Protein 2C2I (pdb70)

Sequence (294 aa):
RTFESVADLAAAAGEKVGQSDWVTITQEEVNLFADATGDHQWIHVDPERAAAGPFGTTIAHGFTLALLPRLQHQYTVKGVKLAINYGLNKVRFPAPVPVGSRVRATSSLVGVEDLGNGTVQATVSTTVEVEGSAKPACVAESIVRYVRTFESVADLAAAAGEKVGQSDWVTITQEEVNLFADATGDHQWIHVDPERAAAGPFGTTIAHGFTLALLPRLQHQYTVKGVKLAINYGLNKVRFPAPVPVGSRVRATSSLVGVEDLGNGTVQATVSTTVEVEGSAKPACVAESIVRYV

Foldseek 3Di:
DEQAAVVSVQVQAPFWPFKFDKDAAALVNQVVVCVVPVPPDCLAHPQVVVCVDPNNGRFHDLVCVVCVVVQSVSYDYPPFDDKDWPWWDDKDAFDTAGHRWIKMKIKHWNHKADPDDSKIKTWMWMFIDIPPDPHTRMTTTTIMIGD/DEAAAVVSVQVQAFFWLDKFDKDAAALVVQVVVCVVPVPPPCLAHPQVVVCVDPNNGRWHDLVCVVCVVVQSVSYDYPPFPDKDWPWWDDKDAFDTHHHGWIKMKIKHWNHWADPDPRKIKTWMWMWIDIPPDDTTRMTTITIMIGD

Solvent-accessible surface area: 12539 Å² total

Nearest PDB structures (foldseek):
  2c2i-assembly1_B  TM=9.999E-01  e=8.638E-29  Mycobacterium tuberculosis H37Rv
  1q6w-assembly2_C  TM=7.803E-01  e=1.945E-10  Archaeoglobus fulgidus DSM 4304
  4ffu-assembly1_D  TM=7.779E-01  e=6.221E-10  Sinorhizobium meliloti 1021
  1iq6-assembly1_A  TM=7.637E-01  e=1.771E-09  Aeromonas caviae
  3exz-assembly1_A  TM=7.600E-01  e=1.233E-07  Rhodospirillum rubrum ATCC 11170

B-factor: mean 17.32, std 8.34, range [1.93, 78.78]

GO terms:
  GO:0004300 enoyl-CoA hydratase activity (F, IDA)
  GO:0018812 3-hydroxyacyl-CoA dehydratase activity (F, IDA)
  GO:0006633 fatty acid biosynthetic process (P, IMP)
  GO:0005515 protein binding (F, IPI)
  GO:0080023 (2E)-enoyl-CoA hydratase activity (F, EXP)

CATH classification: 3.10.129.10

InterPro domains:
  IPR002539 MaoC-like dehydratase domain [PF01575] (11-131)
  IPR029069 HotDog domain superfamily [SSF54637] (3-148)
  IPR039375 Nodulation protein N-like [cd03450] (3-151)

Structure (mmCIF, N/CA/C/O backbone):
data_2C2I
#
_entry.id   2C2I
#
_cell.length_a   58.697
_cell.length_b   108.708
_cell.length_c   50.376
_cell.angle_alpha   90.00
_cell.angle_beta   90.00
_cell.angle_gamma   90.00
#
_symmetry.space_group_name_H-M   'P 21 21 2'
#
loop_
_entity.id
_entity.type
_entity.pdbx_description
1 polymer RV0130
2 water water
#
loop_
_atom_site.group_PDB
_atom_site.id
_atom_site.type_symbol
_atom_site.label_atom_id
_atom_site.label_alt_id
_atom_site.label_comp_id
_atom_site.label_asym_id
_atom_site.label_entity_id
_atom_site.label_seq_id
_atom_site.pdbx_PDB_ins_code
_atom_site.Cartn_x
_atom_site.Cartn_y
_atom_site.Cartn_z
_atom_site.occupancy
_atom_site.B_iso_or_equiv
_atom_site.auth_seq_id
_atom_site.auth_comp_id
_atom_site.auth_asym_id
_atom_site.auth_atom_id
_atom_site.pdbx_PDB_model_num
ATOM 1 N N . ARG A 1 2 ? 24.240 15.804 32.255 1.00 32.49 2 ARG A N 1
ATOM 2 C CA . ARG A 1 2 ? 23.937 16.842 31.221 1.00 31.89 2 ARG A CA 1
ATOM 3 C C . ARG A 1 2 ? 24.606 16.486 29.890 1.00 31.10 2 ARG A C 1
ATOM 4 O O . ARG A 1 2 ? 25.790 16.157 29.859 1.00 31.28 2 ARG A O 1
ATOM 12 N N . THR A 1 3 ? 23.845 16.526 28.796 1.00 29.73 3 THR A N 1
ATOM 13 C CA . THR A 1 3 ? 24.388 16.247 27.466 1.00 28.52 3 THR A CA 1
ATOM 14 C C . THR A 1 3 ? 24.421 17.550 26.684 1.00 26.58 3 THR A C 1
ATOM 15 O O . THR A 1 3 ? 23.397 18.222 26.550 1.00 26.75 3 THR A O 1
ATOM 19 N N . PHE A 1 4 ? 25.600 17.913 26.197 1.00 23.87 4 PHE A N 1
ATOM 20 C CA . PHE A 1 4 ? 25.722 19.031 25.279 1.00 21.76 4 PHE A CA 1
ATOM 21 C C . PHE A 1 4 ? 25.636 18.424 23.885 1.00 21.36 4 PHE A C 1
ATOM 22 O O . PHE A 1 4 ? 26.482 17.622 23.506 1.00 21.99 4 PHE A O 1
ATOM 30 N N . GLU A 1 5 ? 24.632 18.821 23.114 1.00 21.35 5 GLU A N 1
ATOM 31 C CA . GLU A 1 5 ? 24.435 18.258 21.770 1.00 21.33 5 GLU A CA 1
ATOM 32 C C . GLU A 1 5 ? 25.582 18.549 20.795 1.00 20.32 5 GLU A C 1
ATOM 33 O O . GLU A 1 5 ? 25.717 17.870 19.769 1.00 19.93 5 GLU A O 1
ATOM 39 N N . SER A 1 6 ? 26.399 19.560 21.110 1.00 18.17 6 SER A N 1
ATOM 40 C CA . SER A 1 6 ? 27.503 19.994 20.243 1.00 16.91 6 SER A CA 1
ATOM 41 C C . SER A 1 6 ? 28.415 20.935 20.999 1.00 15.98 6 SER A C 1
ATOM 42 O O . SER A 1 6 ? 28.054 21.416 22.051 1.00 14.35 6 SER A O 1
ATOM 45 N N . VAL A 1 7 ? 29.574 21.240 20.410 1.00 16.31 7 VAL A N 1
ATOM 46 C CA . VAL A 1 7 ? 30.542 22.156 21.023 1.00 15.46 7 VAL A CA 1
ATOM 47 C C . VAL A 1 7 ? 30.056 23.598 20.988 1.00 15.15 7 VAL A C 1
ATOM 48 O O . VAL A 1 7 ? 30.429 24.410 21.835 1.00 13.37 7 VAL A O 1
ATOM 52 N N . ALA A 1 8 ? 29.191 23.911 20.026 1.00 14.94 8 ALA A N 1
ATOM 53 C CA . ALA A 1 8 ? 28.490 25.221 20.037 1.00 15.02 8 ALA A CA 1
ATOM 54 C C . ALA A 1 8 ? 27.613 25.354 21.283 1.00 14.71 8 ALA A C 1
ATOM 55 O O . ALA A 1 8 ? 27.474 26.439 21.879 1.00 14.48 8 ALA A O 1
ATOM 57 N N . ASP A 1 9 ? 27.032 24.239 21.710 1.00 14.03 9 ASP A N 1
ATOM 58 C CA . ASP A 1 9 ? 26.119 24.288 22.852 1.00 13.79 9 ASP A CA 1
ATOM 59 C C . ASP A 1 9 ? 26.936 24.420 24.115 1.00 12.94 9 ASP A C 1
ATOM 60 O O . ASP A 1 9 ? 26.513 25.065 25.068 1.00 11.76 9 ASP A O 1
ATOM 65 N N . LEU A 1 10 ? 28.112 23.805 24.104 1.00 12.98 10 LEU A N 1
ATOM 66 C CA . LEU A 1 10 ? 29.070 23.954 25.192 1.00 13.42 10 LEU A CA 1
ATOM 67 C C . LEU A 1 10 ? 29.496 25.439 25.342 1.00 12.90 10 LEU A C 1
ATOM 68 O O . LEU A 1 10 ? 29.444 26.017 26.442 1.00 12.60 10 LEU A O 1
ATOM 73 N N . ALA A 1 11 ? 29.894 26.050 24.231 1.00 13.46 11 ALA A N 1
ATOM 74 C CA . ALA A 1 11 ? 30.270 27.469 24.200 1.00 13.22 11 ALA A CA 1
ATOM 75 C C . ALA A 1 11 ? 29.175 28.373 24.781 1.00 12.88 11 ALA A C 1
ATOM 76 O O . ALA A 1 11 ? 29.469 29.307 25.530 1.00 12.48 11 ALA A O 1
ATOM 78 N N . ALA A 1 12 ? 27.917 28.077 24.467 1.00 13.19 12 ALA A N 1
ATOM 79 C CA . ALA A 1 12 ? 26.793 28.885 24.965 1.00 13.82 12 ALA A CA 1
ATOM 80 C C . ALA A 1 12 ? 26.588 28.783 26.481 1.00 14.48 12 ALA A C 1
ATOM 81 O O . ALA A 1 12 ? 25.904 29.627 27.080 1.00 14.67 12 ALA A O 1
ATOM 83 N N . ALA A 1 13 ? 27.172 27.743 27.080 1.00 14.03 13 ALA A N 1
ATOM 84 C CA . ALA A 1 13 ? 27.039 27.478 28.518 1.00 14.14 13 ALA A CA 1
ATOM 85 C C . ALA A 1 13 ? 28.218 27.997 29.337 1.00 14.13 13 ALA A C 1
ATOM 86 O O . ALA A 1 13 ? 28.290 27.752 30.561 1.00 14.02 13 ALA A O 1
ATOM 88 N N . ALA A 1 14 ? 29.134 28.721 28.687 1.00 14.23 14 ALA A N 1
ATOM 89 C CA . ALA A 1 14 ? 30.239 29.344 29.410 1.00 14.88 14 ALA A CA 1
ATOM 90 C C . ALA A 1 14 ? 29.680 30.169 30.556 1.00 15.64 14 ALA A C 1
ATOM 91 O O . ALA A 1 14 ? 28.656 30.856 30.412 1.00 15.83 14 ALA A O 1
ATOM 93 N N . GLY A 1 15 ? 30.325 30.090 31.713 1.00 15.86 15 GLY A N 1
ATOM 94 C CA . GLY A 1 15 ? 29.840 30.828 32.856 1.00 17.23 15 GLY A CA 1
ATOM 95 C C . GLY A 1 15 ? 28.701 30.136 33.595 1.00 18.65 15 GLY A C 1
ATOM 96 O O . GLY A 1 15 ? 28.036 30.773 34.428 1.00 19.91 15 GLY A O 1
ATOM 97 N N . GLU A 1 16 ? 28.462 28.853 33.297 1.00 18.40 16 GLU A N 1
ATOM 98 C CA . GLU A 1 16 ? 27.487 28.033 34.053 1.00 19.66 16 GLU A CA 1
ATOM 99 C C . GLU A 1 16 ? 28.153 26.913 34.847 1.00 19.39 16 GLU A C 1
ATOM 100 O O . GLU A 1 16 ? 29.235 26.444 34.490 1.00 17.62 16 GLU A O 1
ATOM 106 N N . LYS A 1 17 ? 27.484 26.478 35.921 1.00 20.03 17 LYS A N 1
ATOM 107 C CA . LYS A 1 17 ? 27.819 25.225 36.602 1.00 20.46 17 LYS A CA 1
ATOM 108 C C . LYS A 1 17 ? 27.513 24.066 35.651 1.00 19.79 17 LYS A C 1
ATOM 109 O O . LYS A 1 17 ? 26.513 24.089 34.928 1.00 19.88 17 LYS A O 1
ATOM 115 N N . VAL A 1 18 ? 28.384 23.059 35.617 1.00 18.49 18 VAL A N 1
ATOM 116 C CA . VAL A 1 18 ? 28.135 21.887 34.769 1.00 18.75 18 VAL A CA 1
ATOM 117 C C . VAL A 1 18 ? 27.856 20.598 35.556 1.00 19.05 18 VAL A C 1
ATOM 118 O O . VAL A 1 18 ? 27.570 19.562 34.961 1.00 20.13 18 VAL A O 1
ATOM 122 N N . GLY A 1 19 ? 27.942 20.667 36.882 1.00 18.22 19 GLY A N 1
ATOM 123 C CA . GLY A 1 19 ? 27.379 19.612 37.706 1.00 17.17 19 GLY A CA 1
ATOM 124 C C . GLY A 1 19 ? 28.162 19.219 38.940 1.00 16.76 19 GLY A C 1
ATOM 125 O O . GLY A 1 19 ? 29.004 19.984 39.462 1.00 16.37 19 GLY A O 1
ATOM 126 N N . GLN A 1 20 ? 27.792 18.051 39.448 1.00 16.87 20 GLN A N 1
ATOM 127 C CA . GLN A 1 20 ? 28.390 17.472 40.634 1.00 17.52 20 GLN A CA 1
ATOM 128 C C . GLN A 1 20 ? 28.429 15.961 40.447 1.00 17.50 20 GLN A C 1
ATOM 129 O O . GLN A 1 20 ? 27.456 15.343 40.003 1.00 17.76 20 GLN A O 1
ATOM 135 N N . SER A 1 21 ? 29.562 15.357 40.773 1.00 16.92 21 SER A N 1
ATOM 136 C CA . SER A 1 21 ? 29.712 13.922 40.606 1.00 17.71 21 SER A CA 1
ATOM 137 C C . SER A 1 21 ? 29.027 13.174 41.744 1.00 19.13 21 SER A C 1
ATOM 138 O O . SER A 1 21 ? 28.552 13.777 42.719 1.00 18.35 21 SER A O 1
ATOM 141 N N . ASP A 1 22 ? 29.021 11.856 41.631 1.00 20.64 22 ASP A N 1
ATOM 142 C CA . ASP A 1 22 ? 28.694 10.986 42.752 1.00 22.81 22 ASP A CA 1
ATOM 143 C C . ASP A 1 22 ? 29.895 10.946 43.712 1.00 22.23 22 ASP A C 1
ATOM 144 O O . ASP A 1 22 ? 30.990 11.422 43.384 1.00 21.43 22 ASP A O 1
ATOM 149 N N . TRP A 1 23 ? 29.679 10.407 44.905 1.00 22.94 23 TRP A N 1
ATOM 150 C CA . TRP A 1 23 ? 30.785 10.063 45.790 1.00 22.94 23 TRP A CA 1
ATOM 151 C C . TRP A 1 23 ? 31.509 8.845 45.197 1.00 22.71 23 TRP A C 1
ATOM 152 O O . TRP A 1 23 ? 30.869 7.901 44.702 1.00 23.67 23 TRP A O 1
ATOM 163 N N . VAL A 1 24 ? 32.837 8.876 45.228 1.00 22.13 24 VAL A N 1
ATOM 164 C CA . VAL A 1 24 ? 33.647 7.724 44.845 1.00 22.40 24 VAL A CA 1
ATOM 165 C C . VAL A 1 24 ? 34.606 7.424 45.984 1.00 22.29 24 VAL A C 1
ATOM 166 O O . VAL A 1 24 ? 35.140 8.343 46.613 1.00 22.33 24 VAL A O 1
ATOM 170 N N . THR A 1 25 ? 34.798 6.140 46.266 1.00 23.27 25 THR A N 1
ATOM 171 C CA . THR A 1 25 ? 35.682 5.722 47.354 1.00 23.39 25 THR A CA 1
ATOM 172 C C . THR A 1 25 ? 37.081 5.471 46.797 1.00 22.93 25 THR A C 1
ATOM 173 O O . THR A 1 25 ? 37.240 4.732 45.823 1.00 23.60 25 THR A O 1
ATOM 177 N N . ILE A 1 26 ? 38.078 6.109 47.406 1.00 22.11 26 ILE A N 1
ATOM 178 C CA . ILE A 1 26 ? 39.483 5.929 46.994 1.00 22.01 26 ILE A CA 1
ATOM 179 C C . ILE A 1 26 ? 40.101 4.803 47.822 1.00 21.85 26 ILE A C 1
ATOM 180 O O . ILE A 1 26 ? 40.246 4.932 49.038 1.00 21.94 26 ILE A O 1
ATOM 185 N N . THR A 1 27 ? 40.440 3.703 47.157 1.00 21.68 27 THR A N 1
ATOM 186 C CA . THR A 1 27 ? 40.924 2.494 47.853 1.00 22.29 27 THR A CA 1
ATOM 187 C C . THR A 1 27 ? 42.441 2.366 47.873 1.00 21.89 27 THR A C 1
ATOM 188 O O . THR A 1 27 ? 43.133 2.994 47.074 1.00 21.03 27 THR A O 1
ATOM 192 N N . GLN A 1 28 ? 42.952 1.529 48.774 1.00 22.18 28 GLN A N 1
ATOM 193 C CA . GLN A 1 28 ? 44.387 1.252 48.817 1.00 21.89 28 GLN A CA 1
ATOM 194 C C . GLN A 1 28 ? 44.845 0.574 47.518 1.00 22.05 28 GLN A C 1
ATOM 195 O O . GLN A 1 28 ? 45.931 0.866 47.011 1.00 22.11 28 GLN A O 1
ATOM 201 N N . GLU A 1 29 ? 44.004 -0.303 46.969 1.00 22.02 29 GLU A N 1
ATOM 202 C CA . GLU A 1 29 ? 44.298 -0.971 45.696 1.00 22.69 29 GLU A CA 1
ATOM 203 C C . GLU A 1 29 ? 44.542 0.053 44.587 1.00 21.46 29 GLU A C 1
ATOM 204 O O . GLU A 1 29 ? 45.449 -0.109 43.786 1.00 20.92 29 GLU A O 1
ATOM 210 N N . GLU A 1 30 ? 43.718 1.102 44.548 1.00 20.30 30 GLU A N 1
ATOM 211 C CA . GLU A 1 30 ? 43.873 2.143 43.527 1.00 19.45 30 GLU A CA 1
ATOM 212 C C . GLU A 1 30 ? 45.138 2.939 43.756 1.00 17.56 30 GLU A C 1
ATOM 213 O O . GLU A 1 30 ? 45.817 3.318 42.788 1.00 17.60 30 GLU A O 1
ATOM 219 N N . VAL A 1 31 ? 45.442 3.203 45.022 1.00 16.59 31 VAL A N 1
ATOM 220 C CA . VAL A 1 31 ? 46.611 4.013 45.386 1.00 15.90 31 VAL A CA 1
ATOM 221 C C . VAL A 1 31 ? 47.893 3.259 45.009 1.00 16.03 31 VAL A C 1
ATOM 222 O O . VAL A 1 31 ? 48.832 3.849 44.463 1.00 14.49 31 VAL A O 1
ATOM 226 N N . ASN A 1 32 ? 47.896 1.949 45.282 1.00 16.62 32 ASN A N 1
ATOM 227 C CA . ASN A 1 32 ? 48.981 1.037 44.852 1.00 16.81 32 ASN A CA 1
ATOM 228 C C . ASN A 1 32 ? 49.164 0.943 43.343 1.00 15.50 32 ASN A C 1
ATOM 229 O O . ASN A 1 32 ? 50.297 0.955 42.857 1.00 15.36 32 ASN A O 1
ATOM 234 N N . LEU A 1 33 ? 48.066 0.858 42.588 1.00 15.18 33 LEU A N 1
ATOM 235 C CA . LEU A 1 33 ? 48.149 0.796 41.133 1.00 14.61 33 LEU A CA 1
ATOM 236 C C . LEU A 1 33 ? 48.735 2.112 40.618 1.00 13.59 33 LEU A C 1
ATOM 237 O O . LEU A 1 33 ? 49.518 2.095 39.688 1.00 13.88 33 LEU A O 1
ATOM 242 N N . PHE A 1 34 ? 48.332 3.227 41.238 1.00 13.28 34 PHE A N 1
ATOM 243 C CA . PHE A 1 34 ? 48.836 4.555 40.863 1.00 12.44 34 PHE A CA 1
ATOM 244 C C . PHE A 1 34 ? 50.348 4.662 41.057 1.00 12.43 34 PHE A C 1
ATOM 245 O O . PHE A 1 34 ? 51.075 5.204 40.197 1.00 11.60 34 PHE A O 1
ATOM 253 N N . ALA A 1 35 ? 50.794 4.183 42.217 1.00 12.03 35 ALA A N 1
ATOM 254 C CA . ALA A 1 35 ? 52.197 4.091 42.554 1.00 11.75 35 ALA A CA 1
ATOM 255 C C . ALA A 1 35 ? 52.932 3.254 41.518 1.00 12.30 35 ALA A C 1
ATOM 256 O O . ALA A 1 35 ? 53.980 3.652 41.055 1.00 12.09 35 ALA A O 1
ATOM 258 N N . ASP A 1 36 ? 52.376 2.097 41.139 1.00 13.24 36 ASP A N 1
ATOM 259 C CA . ASP A 1 36 ? 53.008 1.261 40.095 1.00 14.43 36 ASP A CA 1
ATOM 260 C C . ASP A 1 36 ? 53.066 1.963 38.735 1.00 13.38 36 ASP A C 1
ATOM 261 O O . ASP A 1 36 ? 54.095 1.902 38.044 1.00 12.84 36 ASP A O 1
ATOM 266 N N . ALA A 1 37 ? 51.961 2.613 38.357 1.00 11.49 37 ALA A N 1
ATOM 267 C CA . ALA A 1 37 ? 51.872 3.316 37.082 1.00 11.70 37 ALA A CA 1
ATOM 268 C C . ALA A 1 37 ? 52.909 4.448 36.973 1.00 10.41 37 ALA A C 1
ATOM 269 O O . ALA A 1 37 ? 53.494 4.658 35.911 1.00 11.04 37 ALA A O 1
ATOM 271 N N . THR A 1 38 ? 53.122 5.170 38.067 1.00 10.99 38 THR A N 1
ATOM 272 C CA . THR A 1 38 ? 53.867 6.444 38.010 1.00 10.46 38 THR A CA 1
ATOM 273 C C . THR A 1 38 ? 55.263 6.420 38.655 1.00 10.81 38 THR A C 1
ATOM 274 O O . THR A 1 38 ? 56.033 7.371 38.498 1.00 10.35 38 THR A O 1
ATOM 278 N N . GLY A 1 39 ? 55.578 5.354 39.396 1.00 11.97 39 GLY A N 1
ATOM 279 C CA . GLY A 1 39 ? 56.864 5.277 40.079 1.00 11.80 39 GLY A CA 1
ATOM 280 C C . GLY A 1 39 ? 56.968 6.107 41.345 1.00 11.50 39 GLY A C 1
ATOM 281 O O . GLY A 1 39 ? 58.062 6.318 41.854 1.00 12.59 39 GLY A O 1
ATOM 282 N N . ASP A 1 40 ? 55.855 6.614 41.862 1.00 10.51 40 ASP A N 1
ATOM 283 C CA . ASP A 1 40 ? 55.882 7.254 43.166 1.00 10.67 40 ASP A CA 1
ATOM 284 C C . ASP A 1 40 ? 55.400 6.242 44.205 1.00 10.94 40 ASP A C 1
ATOM 285 O O . ASP A 1 40 ? 54.195 5.982 44.313 1.00 11.19 40 ASP A O 1
ATOM 290 N N . HIS A 1 41 ? 56.349 5.633 44.924 1.00 11.38 41 HIS A N 1
ATOM 291 C CA . HIS A 1 41 ? 56.018 4.661 45.976 1.00 12.27 41 HIS A CA 1
ATOM 292 C C . HIS A 1 41 ? 56.300 5.220 47.358 1.00 12.10 41 HIS A C 1
ATOM 293 O O . HIS A 1 41 ? 56.673 4.475 48.268 1.00 13.48 41 HIS A O 1
ATOM 300 N N . GLN A 1 42 ? 56.107 6.525 47.553 1.00 11.88 42 GLN A N 1
ATOM 301 C CA . GLN A 1 42 ? 56.453 7.104 48.838 1.00 11.24 42 GLN A CA 1
ATOM 302 C C . GLN A 1 42 ? 55.658 6.410 49.950 1.00 11.39 42 GLN A C 1
ATOM 303 O O . GLN A 1 42 ? 54.494 6.051 49.763 1.00 11.37 42 GLN A O 1
ATOM 309 N N . TRP A 1 43 ? 56.315 6.214 51.085 1.00 11.77 43 TRP A N 1
ATOM 310 C CA . TRP A 1 43 ? 55.697 5.541 52.220 1.00 12.87 43 TRP A CA 1
ATOM 311 C C . TRP A 1 43 ? 54.343 6.123 52.644 1.00 13.37 43 TRP A C 1
ATOM 312 O O . TRP A 1 43 ? 53.444 5.368 53.000 1.00 14.52 43 TRP A O 1
ATOM 323 N N . ILE A 1 44 ? 54.192 7.451 52.591 1.00 13.17 44 ILE A N 1
ATOM 324 C CA . ILE A 1 44 ? 52.928 8.102 52.975 1.00 12.59 44 ILE A CA 1
ATOM 325 C C . ILE A 1 44 ? 51.712 7.589 52.173 1.00 13.30 44 ILE A C 1
ATOM 326 O O . ILE A 1 44 ? 50.577 7.702 52.635 1.00 14.11 44 ILE A O 1
ATOM 331 N N . HIS A 1 45 ? 51.954 7.038 50.986 1.00 12.65 45 HIS A N 1
ATOM 332 C CA . HIS A 1 45 ? 50.872 6.528 50.138 1.00 14.05 45 HIS A CA 1
ATOM 333 C C . HIS A 1 45 ? 50.720 5.014 50.228 1.00 14.97 45 HIS A C 1
ATOM 334 O O . HIS A 1 45 ? 49.601 4.503 50.119 1.00 14.83 45 HIS A O 1
ATOM 341 N N . VAL A 1 46 ? 51.830 4.291 50.413 1.00 15.08 46 VAL A N 1
ATOM 342 C CA . VAL A 1 46 ? 51.779 2.840 50.192 1.00 16.71 46 VAL A CA 1
ATOM 343 C C . VAL A 1 46 ? 52.275 1.954 51.342 1.00 18.39 46 VAL A C 1
ATOM 344 O O . VAL A 1 46 ? 52.182 0.727 51.244 1.00 19.11 46 VAL A O 1
ATOM 348 N N . ASP A 1 47 ? 52.750 2.566 52.419 1.00 18.59 47 ASP A N 1
ATOM 349 C CA . ASP A 1 47 ? 53.317 1.800 53.528 1.00 20.19 47 ASP A CA 1
ATOM 350 C C . ASP A 1 47 ? 52.445 1.958 54.756 1.00 20.90 47 ASP A C 1
ATOM 351 O O . ASP A 1 47 ? 52.665 2.868 55.544 1.00 22.10 47 ASP A O 1
ATOM 356 N N . PRO A 1 48 ? 51.450 1.067 54.930 1.00 23.22 48 PRO A N 1
ATOM 357 C CA . PRO A 1 48 ? 50.501 1.199 56.028 1.00 24.49 48 PRO A CA 1
ATOM 358 C C . PRO A 1 48 ? 51.161 1.347 57.390 1.00 24.30 48 PRO A C 1
ATOM 359 O O . PRO A 1 48 ? 50.753 2.171 58.171 1.00 24.15 48 PRO A O 1
ATOM 363 N N . GLU A 1 49 ? 52.204 0.565 57.655 1.00 25.14 49 GLU A N 1
ATOM 364 C CA . GLU A 1 49 ? 52.873 0.613 58.947 1.00 24.65 49 GLU A CA 1
ATOM 365 C C . GLU A 1 49 ? 53.588 1.938 59.179 1.00 23.48 49 GLU A C 1
ATOM 366 O O . GLU A 1 49 ? 53.464 2.548 60.250 1.00 22.32 49 GLU A O 1
ATOM 372 N N . ARG A 1 50 ? 54.323 2.413 58.171 1.00 21.58 50 ARG A N 1
ATOM 373 C CA . ARG A 1 50 ? 55.033 3.670 58.334 1.00 20.94 50 ARG A CA 1
ATOM 374 C C . ARG A 1 50 ? 54.057 4.842 58.365 1.00 20.92 50 ARG A C 1
ATOM 375 O O . ARG A 1 50 ? 54.257 5.783 59.131 1.00 21.42 50 ARG A O 1
ATOM 383 N N . ALA A 1 51 ? 53.032 4.775 57.511 1.00 22.48 51 ALA A N 1
ATOM 384 C CA . ALA A 1 51 ? 52.001 5.825 57.442 1.00 22.65 51 ALA A CA 1
ATOM 385 C C . ALA A 1 51 ? 51.208 5.831 58.739 1.00 24.30 51 ALA A C 1
ATOM 386 O O . ALA A 1 51 ? 51.021 6.885 59.376 1.00 24.31 51 ALA A O 1
ATOM 388 N N . ALA A 1 52 ? 50.787 4.637 59.160 1.00 25.97 52 ALA A N 1
ATOM 389 C CA . ALA A 1 52 ? 50.104 4.495 60.444 1.00 27.50 52 ALA A CA 1
ATOM 390 C C . ALA A 1 52 ? 50.900 5.213 61.520 1.00 27.23 52 ALA A C 1
ATOM 391 O O . ALA A 1 52 ? 50.332 5.798 62.422 1.00 28.43 52 ALA A O 1
ATOM 393 N N . ALA A 1 53 ? 52.223 5.221 61.396 1.00 27.66 53 ALA A N 1
ATOM 394 C CA . ALA A 1 53 ? 53.072 5.865 62.411 1.00 27.20 53 ALA A CA 1
ATOM 395 C C . ALA A 1 53 ? 53.466 7.304 62.071 1.00 27.13 53 ALA A C 1
ATOM 396 O O . ALA A 1 53 ? 54.096 7.986 62.870 1.00 27.64 53 ALA A O 1
ATOM 398 N N . GLY A 1 54 ? 53.115 7.771 60.876 1.00 26.58 54 GLY A N 1
ATOM 399 C CA . GLY A 1 54 ? 53.482 9.127 60.474 1.00 25.49 54 GLY A CA 1
ATOM 400 C C . GLY A 1 54 ? 52.401 10.145 60.781 1.00 26.17 54 GLY A C 1
ATOM 401 O O . GLY A 1 54 ? 51.401 9.813 61.428 1.00 26.65 54 GLY A O 1
ATOM 402 N N . PRO A 1 55 ? 52.573 11.381 60.283 1.00 25.68 55 PRO A N 1
ATOM 403 C CA . PRO A 1 55 ? 51.763 12.562 60.615 1.00 26.05 55 PRO A CA 1
ATOM 404 C C . PRO A 1 55 ? 50.282 12.449 60.219 1.00 26.08 55 PRO A C 1
ATOM 405 O O . PRO A 1 55 ? 49.427 13.122 60.800 1.00 26.72 55 PRO A O 1
ATOM 409 N N . PHE A 1 56 ? 49.981 11.598 59.258 1.00 25.02 56 PHE A N 1
ATOM 410 C CA . PHE A 1 56 ? 48.602 11.432 58.820 1.00 24.90 56 PHE A CA 1
ATOM 411 C C . PHE A 1 56 ? 47.860 10.273 59.489 1.00 25.32 56 PHE A C 1
ATOM 412 O O . PHE A 1 56 ? 46.630 10.178 59.369 1.00 25.12 56 PHE A O 1
ATOM 420 N N . GLY A 1 57 ? 48.598 9.395 60.183 1.00 25.34 57 GLY A N 1
ATOM 421 C CA . GLY A 1 57 ? 48.001 8.227 60.869 1.00 25.42 57 GLY A CA 1
ATOM 422 C C . GLY A 1 57 ? 47.503 7.090 59.987 1.00 25.15 57 GLY A C 1
ATOM 423 O O . GLY A 1 57 ? 47.096 6.037 60.470 1.00 26.48 57 GLY A O 1
ATOM 424 N N . THR A 1 58 ? 47.538 7.287 58.678 1.00 23.57 58 THR A N 1
ATOM 425 C CA . THR A 1 58 ? 47.101 6.276 57.734 1.00 22.91 58 THR A CA 1
ATOM 426 C C . THR A 1 58 ? 47.648 6.726 56.390 1.00 20.92 58 THR A C 1
ATOM 427 O O . THR A 1 58 ? 48.138 7.855 56.283 1.00 20.10 58 THR A O 1
ATOM 431 N N . THR A 1 59 ? 47.565 5.855 55.395 1.00 20.01 59 THR A N 1
ATOM 432 C CA . THR A 1 59 ? 48.043 6.179 54.047 1.00 18.98 59 THR A CA 1
ATOM 433 C C . THR A 1 59 ? 47.132 7.245 53.441 1.00 17.82 59 THR A C 1
ATOM 434 O O . THR A 1 59 ? 45.920 7.255 53.713 1.00 17.49 59 THR A O 1
ATOM 438 N N . ILE A 1 60 ? 47.714 8.129 52.628 1.00 16.14 60 ILE A N 1
ATOM 439 C CA . ILE A 1 60 ? 46.938 9.149 51.899 1.00 14.76 60 ILE A CA 1
ATOM 440 C C . ILE A 1 60 ? 47.147 8.981 50.383 1.00 14.65 60 ILE A C 1
ATOM 441 O O . ILE A 1 60 ? 48.179 8.443 49.945 1.00 13.61 60 ILE A O 1
ATOM 446 N N . ALA A 1 61 ? 46.176 9.418 49.581 1.00 12.54 61 ALA A N 1
ATOM 447 C CA . ALA A 1 61 ? 46.297 9.360 48.127 1.00 11.96 61 ALA A CA 1
ATOM 448 C C . ALA A 1 61 ? 47.427 10.276 47.641 1.00 10.06 61 ALA A C 1
ATOM 449 O O . ALA A 1 61 ? 47.778 11.239 48.285 1.00 10.51 61 ALA A O 1
ATOM 451 N N . HIS A 1 62 ? 47.964 9.970 46.468 1.00 9.55 62 HIS A N 1
ATOM 452 C CA . HIS A 1 62 ? 48.860 10.896 45.779 1.00 8.81 62 HIS A CA 1
ATOM 453 C C . HIS A 1 62 ? 48.008 12.088 45.339 1.00 7.87 62 HIS A C 1
ATOM 454 O O . HIS A 1 62 ? 46.923 11.886 44.811 1.00 8.23 62 HIS A O 1
ATOM 461 N N . GLY A 1 63 ? 48.472 13.306 45.571 1.00 6.73 63 GLY A N 1
ATOM 462 C CA . GLY A 1 63 ? 47.795 14.493 44.994 1.00 7.38 63 GLY A CA 1
ATOM 463 C C . GLY A 1 63 ? 47.638 14.373 43.484 1.00 6.37 63 GLY A C 1
ATOM 464 O O . GLY A 1 63 ? 46.599 14.800 42.912 1.00 6.43 63 GLY A O 1
ATOM 465 N N . PHE A 1 64 ? 48.622 13.768 42.820 1.00 6.27 64 PHE A N 1
ATOM 466 C CA . PHE A 1 64 ? 48.538 13.658 41.368 1.00 6.82 64 PHE A CA 1
ATOM 467 C C . PHE A 1 64 ? 47.425 12.705 40.990 1.00 8.08 64 PHE A C 1
ATOM 468 O O . PHE A 1 64 ? 46.892 12.797 39.895 1.00 8.20 64 PHE A O 1
ATOM 484 N N . THR A 1 66 ? 44.446 12.266 42.875 1.00 7.81 66 THR A N 1
ATOM 485 C CA . THR A 1 66 ? 43.180 12.994 43.107 1.00 7.62 66 THR A CA 1
ATOM 486 C C . THR A 1 66 ? 42.913 13.965 41.935 1.00 6.86 66 THR A C 1
ATOM 487 O O . THR A 1 66 ? 41.806 14.038 41.389 1.00 7.23 66 THR A O 1
ATOM 491 N N . LEU A 1 67 ? 43.954 14.678 41.534 1.00 6.25 67 LEU A N 1
ATOM 492 C CA . LEU A 1 67 ? 43.856 15.585 40.375 1.00 6.84 67 LEU A CA 1
ATOM 493 C C . LEU A 1 67 ? 43.414 14.804 39.138 1.00 6.75 67 LEU A C 1
ATOM 494 O O . LEU A 1 67 ? 42.552 15.258 38.404 1.00 7.59 67 LEU A O 1
ATOM 499 N N . ALA A 1 68 ? 44.015 13.630 38.925 1.00 6.80 68 ALA A N 1
ATOM 500 C CA . ALA A 1 68 ? 43.727 12.758 37.777 1.00 6.75 68 ALA A CA 1
ATOM 501 C C . ALA A 1 68 ? 42.355 12.074 37.832 1.00 7.49 68 ALA A C 1
ATOM 502 O O . ALA A 1 68 ? 41.947 11.423 36.861 1.00 7.86 68 ALA A O 1
ATOM 504 N N . LEU A 1 69 ? 41.648 12.208 38.958 1.00 8.44 69 LEU A N 1
ATOM 505 C CA . LEU A 1 69 ? 40.244 11.798 38.991 1.00 9.71 69 LEU A CA 1
ATOM 506 C C . LEU A 1 69 ? 39.296 12.758 38.231 1.00 9.66 69 LEU A C 1
ATOM 507 O O . LEU A 1 69 ? 38.130 12.434 38.030 1.00 10.05 69 LEU A O 1
ATOM 512 N N . LEU A 1 70 ? 39.795 13.909 37.786 1.00 9.29 70 LEU A N 1
ATOM 513 C CA . LEU A 1 70 ? 38.923 14.897 37.132 1.00 9.76 70 LEU A CA 1
ATOM 514 C C . LEU A 1 70 ? 38.139 14.352 35.930 1.00 10.26 70 LEU A C 1
ATOM 515 O O . LEU A 1 70 ? 36.924 14.572 35.831 1.00 10.72 70 LEU A O 1
ATOM 520 N N . PRO A 1 71 ? 38.820 13.667 34.991 1.00 10.12 71 PRO A N 1
ATOM 521 C CA . PRO A 1 71 ? 38.068 13.061 33.877 1.00 10.98 71 PRO A CA 1
ATOM 522 C C . PRO A 1 71 ? 36.919 12.120 34.290 1.00 11.70 71 PRO A C 1
ATOM 523 O O . PRO A 1 71 ? 35.794 12.283 33.804 1.00 11.86 71 PRO A O 1
ATOM 527 N N . ARG A 1 72 ? 37.179 11.164 35.174 1.00 11.95 72 ARG A N 1
ATOM 528 C CA . ARG A 1 72 ? 36.108 10.246 35.625 1.00 13.95 72 ARG A CA 1
ATOM 529 C C . ARG A 1 72 ? 34.951 11.029 36.251 1.00 13.35 72 ARG A C 1
ATOM 530 O O . ARG A 1 72 ? 33.787 10.769 35.964 1.00 14.41 72 ARG A O 1
ATOM 538 N N . LEU A 1 73 ? 35.287 11.968 37.121 1.00 13.06 73 LEU A N 1
ATOM 539 C CA . LEU A 1 73 ? 34.260 12.681 37.896 1.00 13.75 73 LEU A CA 1
ATOM 540 C C . LEU A 1 73 ? 33.435 13.614 36.998 1.00 14.12 73 LEU A C 1
ATOM 541 O O . LEU A 1 73 ? 32.201 13.705 37.133 1.00 15.64 73 LEU A O 1
ATOM 546 N N . GLN A 1 74 ? 34.110 14.285 36.072 1.00 13.82 74 GLN A N 1
ATOM 547 C CA . GLN A 1 74 ? 33.445 15.160 35.091 1.00 14.29 74 GLN A CA 1
ATOM 548 C C . GLN A 1 74 ? 32.582 14.358 34.100 1.00 15.26 74 GLN A C 1
ATOM 549 O O . GLN A 1 74 ? 31.527 14.817 33.704 1.00 14.09 74 GLN A O 1
ATOM 555 N N . HIS A 1 75 ? 32.997 13.132 33.777 1.00 16.59 75 HIS A N 1
ATOM 556 C CA . HIS A 1 75 ? 32.195 12.245 32.908 1.00 18.69 75 HIS A CA 1
ATOM 557 C C . HIS A 1 75 ? 30.841 11.888 33.549 1.00 19.05 75 HIS A C 1
ATOM 558 O O . HIS A 1 75 ? 29.847 11.689 32.837 1.00 19.83 75 HIS A O 1
ATOM 565 N N . GLN A 1 76 ? 30.806 11.843 34.884 1.00 18.90 76 GLN A N 1
ATOM 566 C CA . GLN A 1 76 ? 29.583 11.646 35.655 1.00 19.89 76 GLN A CA 1
ATOM 567 C C . GLN A 1 76 ? 28.663 12.874 35.577 1.00 20.47 76 GLN A C 1
ATOM 568 O O . GLN A 1 76 ? 27.452 12.761 35.818 1.00 20.24 76 GLN A O 1
ATOM 582 N N . TYR A 1 78 ? 28.660 15.472 32.756 1.00 21.08 78 TYR A N 1
ATOM 583 C CA . TYR A 1 78 ? 28.234 15.907 31.410 1.00 21.94 78 TYR A CA 1
ATOM 584 C C . TYR A 1 78 ? 28.984 15.147 30.351 1.00 21.83 78 TYR A C 1
ATOM 585 O O . TYR A 1 78 ? 30.033 14.546 30.624 1.00 20.93 78 TYR A O 1
ATOM 594 N N . THR A 1 79 ? 28.426 15.149 29.144 1.00 22.00 79 THR A N 1
ATOM 595 C CA . THR A 1 79 ? 29.149 14.677 27.982 1.00 23.05 79 THR A CA 1
ATOM 596 C C . THR A 1 79 ? 28.942 15.676 26.854 1.00 22.01 79 THR A C 1
ATOM 597 O O . THR A 1 79 ? 28.012 16.475 26.896 1.00 21.80 79 THR A O 1
ATOM 601 N N . VAL A 1 80 ? 29.823 15.624 25.863 1.00 21.90 80 VAL A N 1
ATOM 602 C CA . VAL A 1 80 ? 29.750 16.513 24.707 1.00 22.12 80 VAL A CA 1
ATOM 603 C C . VAL A 1 80 ? 29.676 15.647 23.437 1.00 22.93 80 VAL A C 1
ATOM 604 O O . VAL A 1 80 ? 30.586 14.877 23.159 1.00 22.46 80 VAL A O 1
ATOM 608 N N . LYS A 1 81 ? 28.587 15.778 22.680 1.00 24.13 81 LYS A N 1
ATOM 609 C CA . LYS A 1 81 ? 28.395 15.007 21.448 1.00 24.76 81 LYS A CA 1
ATOM 610 C C . LYS A 1 81 ? 29.128 15.639 20.274 1.00 23.93 81 LYS A C 1
ATOM 611 O O . LYS A 1 81 ? 29.522 16.812 20.321 1.00 23.30 81 LYS A O 1
ATOM 617 N N . GLY A 1 82 ? 29.316 14.864 19.204 1.00 24.04 82 GLY A N 1
ATOM 618 C CA . GLY A 1 82 ? 29.926 15.397 17.992 1.00 23.51 82 GLY A CA 1
ATOM 619 C C . GLY A 1 82 ? 31.443 15.530 18.060 1.00 23.44 82 GLY A C 1
ATOM 620 O O . GLY A 1 82 ? 32.059 16.160 17.198 1.00 22.43 82 GLY A O 1
ATOM 621 N N . VAL A 1 83 ? 32.048 14.933 19.087 1.00 23.12 83 VAL A N 1
ATOM 622 C CA . VAL A 1 83 ? 33.513 14.902 19.192 1.00 23.03 83 VAL A CA 1
ATOM 623 C C . VAL A 1 83 ? 34.084 13.475 19.290 1.00 22.35 83 VAL A C 1
ATOM 624 O O . VAL A 1 83 ? 33.484 12.573 19.891 1.00 23.57 83 VAL A O 1
ATOM 628 N N . LYS A 1 84 ? 35.259 13.289 18.715 1.00 21.41 84 LYS A N 1
ATOM 629 C CA . LYS A 1 84 ? 35.875 11.970 18.674 1.00 21.62 84 LYS A CA 1
ATOM 630 C C . LYS A 1 84 ? 36.593 11.630 19.977 1.00 20.30 84 LYS A C 1
ATOM 631 O O . LYS A 1 84 ? 36.655 10.471 20.370 1.00 19.60 84 LYS A O 1
ATOM 637 N N . LEU A 1 85 ? 37.156 12.649 20.625 1.00 18.62 85 LEU A N 1
ATOM 638 C CA . LEU A 1 85 ? 37.997 12.427 21.797 1.00 17.22 85 LEU A CA 1
ATOM 639 C C . LEU A 1 85 ? 38.161 13.722 22.563 1.00 16.22 85 LEU A C 1
ATOM 640 O O . LEU A 1 85 ? 37.925 14.808 22.023 1.00 15.69 85 LEU A O 1
ATOM 645 N N . ALA A 1 86 ? 38.566 13.591 23.816 1.00 14.62 86 ALA A N 1
ATOM 646 C CA . ALA A 1 86 ? 38.913 14.747 24.628 1.00 13.96 86 ALA A CA 1
ATOM 647 C C . ALA A 1 86 ? 40.337 14.549 25.163 1.00 13.34 86 ALA A C 1
ATOM 648 O O . ALA A 1 86 ? 40.671 13.476 25.670 1.00 14.12 86 ALA A O 1
ATOM 650 N N . ILE A 1 87 ? 41.171 15.574 25.006 1.00 12.28 87 ILE A N 1
ATOM 651 C CA . ILE A 1 87 ? 42.578 15.500 25.427 1.00 11.70 87 ILE A CA 1
ATOM 652 C C . ILE A 1 87 ? 42.929 16.605 26.422 1.00 10.73 87 ILE A C 1
ATOM 653 O O . ILE A 1 87 ? 42.490 17.748 26.298 1.00 10.61 87 ILE A O 1
ATOM 658 N N . ASN A 1 88 ? 43.725 16.229 27.421 1.00 9.80 88 ASN A N 1
ATOM 659 C CA . ASN A 1 88 ? 44.130 17.147 28.476 1.00 9.07 88 ASN A CA 1
ATOM 660 C C . ASN A 1 88 ? 45.171 18.120 27.901 1.00 8.10 88 ASN A C 1
ATOM 661 O O . ASN A 1 88 ? 46.250 17.703 27.480 1.00 8.59 88 ASN A O 1
ATOM 666 N N . TYR A 1 89 ? 44.823 19.406 27.827 1.00 7.55 89 TYR A N 1
ATOM 667 C CA . TYR A 1 89 ? 45.744 20.404 27.276 1.00 8.03 89 TYR A CA 1
ATOM 668 C C . TYR A 1 89 ? 46.567 21.062 28.397 1.00 7.41 89 TYR A C 1
ATOM 669 O O . TYR A 1 89 ? 47.695 21.512 28.186 1.00 7.54 89 TYR A O 1
ATOM 678 N N . GLY A 1 90 ? 46.029 21.078 29.608 1.00 6.51 90 GLY A N 1
ATOM 679 C CA . GLY A 1 90 ? 46.845 21.573 30.709 1.00 5.27 90 GLY A CA 1
ATOM 680 C C . GLY A 1 90 ? 46.029 22.053 31.888 1.00 5.65 90 GLY A C 1
ATOM 681 O O . GLY A 1 90 ? 44.871 21.710 32.017 1.00 5.37 90 GLY A O 1
ATOM 682 N N . LEU A 1 91 ? 46.680 22.818 32.765 1.00 4.62 91 LEU A N 1
ATOM 683 C CA . LEU A 1 91 ? 46.084 23.296 34.022 1.00 4.93 91 LEU A CA 1
ATOM 684 C C . LEU A 1 91 ? 46.580 24.719 34.214 1.00 3.78 91 LEU A C 1
ATOM 685 O O . LEU A 1 91 ? 47.709 25.027 33.853 1.00 4.69 91 LEU A O 1
ATOM 690 N N . ASN A 1 92 ? 45.750 25.578 34.792 1.00 4.46 92 ASN A N 1
ATOM 691 C CA . ASN A 1 92 ? 46.196 26.921 35.129 1.00 5.31 92 ASN A CA 1
ATOM 692 C C . ASN A 1 92 ? 46.609 27.054 36.590 1.00 6.40 92 ASN A C 1
ATOM 693 O O . ASN A 1 92 ? 47.487 27.851 36.917 1.00 7.43 92 ASN A O 1
ATOM 698 N N . LYS A 1 93 ? 45.982 26.269 37.457 1.00 6.26 93 LYS A N 1
ATOM 699 C CA . LYS A 1 93 ? 46.341 26.271 38.899 1.00 6.44 93 LYS A CA 1
ATOM 700 C C . LYS A 1 93 ? 45.725 25.057 39.552 1.00 6.14 93 LYS A C 1
ATOM 701 O O . LYS A 1 93 ? 44.615 24.647 39.190 1.00 6.28 93 LYS A O 1
ATOM 707 N N . VAL A 1 94 ? 46.444 24.474 40.510 1.00 6.06 94 VAL A N 1
ATOM 708 C CA . VAL A 1 94 ? 45.907 23.339 41.275 1.00 5.12 94 VAL A CA 1
ATOM 709 C C . VAL A 1 94 ? 46.441 23.481 42.699 1.00 5.52 94 VAL A C 1
ATOM 710 O O . VAL A 1 94 ? 47.628 23.756 42.885 1.00 4.73 94 VAL A O 1
ATOM 714 N N . ARG A 1 95 ? 45.571 23.246 43.681 1.00 5.68 95 ARG A N 1
ATOM 715 C CA . ARG A 1 95 ? 45.997 23.220 45.076 1.00 6.65 95 ARG A CA 1
ATOM 716 C C . ARG A 1 95 ? 45.350 22.006 45.726 1.00 7.35 95 ARG A C 1
ATOM 717 O O . ARG A 1 95 ? 44.335 21.486 45.232 1.00 6.56 95 ARG A O 1
ATOM 725 N N . PHE A 1 96 ? 45.984 21.502 46.795 1.00 8.29 96 PHE A N 1
ATOM 726 C CA . PHE A 1 96 ? 45.502 20.311 47.494 1.00 9.22 96 PHE A CA 1
ATOM 727 C C . PHE A 1 96 ? 45.371 20.649 48.975 1.00 10.76 96 PHE A C 1
ATOM 728 O O . PHE A 1 96 ? 46.236 20.250 49.791 1.00 12.09 96 PHE A O 1
ATOM 736 N N . PRO A 1 97 ? 44.330 21.416 49.339 1.00 11.73 97 PRO A N 1
ATOM 737 C CA . PRO A 1 97 ? 44.243 21.918 50.732 1.00 12.84 97 PRO A CA 1
ATOM 738 C C . PRO A 1 97 ? 44.266 20.847 51.831 1.00 14.56 97 PRO A C 1
ATOM 739 O O . PRO A 1 97 ? 44.879 21.063 52.882 1.00 15.89 97 PRO A O 1
ATOM 743 N N . ALA A 1 98 ? 43.628 19.718 51.585 1.00 15.29 98 ALA A N 1
ATOM 744 C CA . ALA A 1 98 ? 43.535 18.634 52.574 1.00 16.51 98 ALA A CA 1
ATOM 745 C C . ALA A 1 98 ? 43.936 17.297 51.953 1.00 16.44 98 ALA A C 1
ATOM 746 O O . ALA A 1 98 ? 43.555 16.998 50.825 1.00 15.19 98 ALA A O 1
ATOM 748 N N . PRO A 1 99 ? 44.672 16.466 52.710 1.00 17.49 99 PRO A N 1
ATOM 749 C CA . PRO A 1 99 ? 44.975 15.115 52.232 1.00 17.42 99 PRO A CA 1
ATOM 750 C C . PRO A 1 99 ? 43.724 14.229 52.096 1.00 17.02 99 PRO A C 1
ATOM 751 O O . PRO A 1 99 ? 42.677 14.512 52.678 1.00 17.71 99 PRO A O 1
ATOM 755 N N . VAL A 1 100 ? 43.834 13.183 51.293 1.00 16.57 100 VAL A N 1
ATOM 756 C CA . VAL A 1 100 ? 42.747 12.257 51.106 1.00 17.76 100 VAL A CA 1
ATOM 757 C C . VAL A 1 100 ? 43.188 10.968 51.794 1.00 18.66 100 VAL A C 1
ATOM 758 O O . VAL A 1 100 ? 44.008 10.227 51.237 1.00 18.93 100 VAL A O 1
ATOM 762 N N . PRO A 1 101 ? 42.674 10.706 53.016 1.00 19.91 101 PRO A N 1
ATOM 763 C CA . PRO A 1 101 ? 42.984 9.397 53.597 1.00 20.18 101 PRO A CA 1
ATOM 764 C C . PRO A 1 101 ? 42.489 8.294 52.684 1.00 20.16 101 PRO A C 1
ATOM 765 O O . PRO A 1 101 ? 41.408 8.412 52.114 1.00 20.17 101 PRO A O 1
ATOM 769 N N . VAL A 1 102 ? 43.271 7.230 52.526 1.00 20.11 102 VAL A N 1
ATOM 770 C CA . VAL A 1 102 ? 42.819 6.061 51.790 1.00 21.10 102 VAL A CA 1
ATOM 771 C C . VAL A 1 102 ? 41.548 5.532 52.472 1.00 21.86 102 VAL A C 1
ATOM 772 O O . VAL A 1 102 ? 41.440 5.614 53.688 1.00 22.51 102 VAL A O 1
ATOM 776 N N . GLY A 1 103 ? 40.604 5.029 51.681 1.00 22.54 103 GLY A N 1
ATOM 777 C CA . GLY A 1 103 ? 39.285 4.606 52.178 1.00 23.98 103 GLY A CA 1
ATOM 778 C C . GLY A 1 103 ? 38.231 5.694 52.220 1.00 24.06 103 GLY A C 1
ATOM 779 O O . GLY A 1 103 ? 37.050 5.395 52.378 1.00 26.03 103 GLY A O 1
ATOM 780 N N . SER A 1 104 ? 38.651 6.956 52.120 1.00 23.04 104 SER A N 1
ATOM 781 C CA . SER A 1 104 ? 37.737 8.106 52.114 1.00 22.80 104 SER A CA 1
ATOM 782 C C . SER A 1 104 ? 36.931 8.226 50.838 1.00 21.58 104 SER A C 1
ATOM 783 O O . SER A 1 104 ? 37.312 7.678 49.807 1.00 19.85 104 SER A O 1
ATOM 786 N N . ARG A 1 105 ? 35.827 8.987 50.915 1.00 21.06 105 ARG A N 1
ATOM 787 C CA . ARG A 1 105 ? 35.038 9.317 49.731 1.00 19.87 105 ARG A CA 1
ATOM 788 C C . ARG A 1 105 ? 35.316 10.748 49.276 1.00 18.84 105 ARG A C 1
ATOM 789 O O . ARG A 1 105 ? 35.525 11.652 50.093 1.00 18.43 105 ARG A O 1
ATOM 797 N N . VAL A 1 106 ? 35.348 10.921 47.963 1.00 17.86 106 VAL A N 1
ATOM 798 C CA . VAL A 1 106 ? 35.538 12.225 47.343 1.00 16.74 106 VAL A CA 1
ATOM 799 C C . VAL A 1 106 ? 34.404 12.513 46.326 1.00 15.63 106 VAL A C 1
ATOM 800 O O . VAL A 1 106 ? 33.809 11.607 45.756 1.00 15.73 106 VAL A O 1
ATOM 804 N N . ARG A 1 107 ? 34.139 13.787 46.092 1.00 15.55 107 ARG A N 1
ATOM 805 C CA . ARG A 1 107 ? 33.103 14.196 45.146 1.00 15.61 107 ARG A CA 1
ATOM 806 C C . ARG A 1 107 ? 33.506 15.552 44.572 1.00 14.27 107 ARG A C 1
ATOM 807 O O . ARG A 1 107 ? 34.078 16.391 45.274 1.00 14.62 107 ARG A O 1
ATOM 815 N N . ALA A 1 108 ? 33.186 15.776 43.304 1.00 13.01 108 ALA A N 1
ATOM 816 C CA . ALA A 1 108 ? 33.604 16.996 42.639 1.00 12.46 108 ALA A CA 1
ATOM 817 C C . ALA A 1 108 ? 32.404 17.836 42.184 1.00 12.49 108 ALA A C 1
ATOM 818 O O . ALA A 1 108 ? 31.351 17.272 41.865 1.00 12.64 108 ALA A O 1
ATOM 820 N N . THR A 1 109 ? 32.593 19.161 42.153 1.00 12.01 109 THR A N 1
ATOM 821 C CA . THR A 1 109 ? 31.671 20.113 41.527 1.00 12.24 109 THR A CA 1
ATOM 822 C C . THR A 1 109 ? 32.476 20.877 40.485 1.00 10.67 109 THR A C 1
ATOM 823 O O . THR A 1 109 ? 33.561 21.333 40.795 1.00 10.22 109 THR A O 1
ATOM 827 N N . SER A 1 110 ? 31.960 21.015 39.261 1.00 10.33 110 SER A N 1
ATOM 828 C CA . SER A 1 110 ? 32.679 21.785 38.230 1.00 9.80 110 SER A CA 1
ATOM 829 C C . SER A 1 110 ? 31.818 22.880 37.587 1.00 9.72 110 SER A C 1
ATOM 830 O O . SER A 1 110 ? 30.587 22.743 37.488 1.00 10.23 110 SER A O 1
ATOM 833 N N . SER A 1 111 ? 32.480 23.928 37.110 1.00 10.17 111 SER A N 1
ATOM 834 C CA . SER A 1 111 ? 31.826 25.013 36.364 1.00 10.81 111 SER A CA 1
ATOM 835 C C . SER A 1 111 ? 32.605 25.292 35.108 1.00 10.65 111 SER A C 1
ATOM 836 O O . SER A 1 111 ? 33.829 25.109 35.080 1.00 9.15 111 SER A O 1
ATOM 839 N N . LEU A 1 112 ? 31.911 25.744 34.060 1.00 9.84 112 LEU A N 1
ATOM 840 C CA . LEU A 1 112 ? 32.601 26.084 32.824 1.00 10.30 112 LEU A CA 1
ATOM 841 C C . LEU A 1 112 ? 33.086 27.539 32.847 1.00 10.24 112 LEU A C 1
ATOM 842 O O . LEU A 1 112 ? 32.276 28.486 32.893 1.00 10.20 112 LEU A O 1
ATOM 847 N N . VAL A 1 113 ? 34.408 27.720 32.833 1.00 9.15 113 VAL A N 1
ATOM 848 C CA . VAL A 1 113 ? 34.993 29.060 32.845 1.00 9.67 113 VAL A CA 1
ATOM 849 C C . VAL A 1 113 ? 34.878 29.717 31.470 1.00 10.01 113 VAL A C 1
ATOM 850 O O . VAL A 1 113 ? 34.462 30.886 31.353 1.00 11.16 113 VAL A O 1
ATOM 854 N N . GLY A 1 114 ? 35.199 28.961 30.428 1.00 9.69 114 GLY A N 1
ATOM 855 C CA . GLY A 1 114 ? 35.224 29.536 29.094 1.00 9.97 114 GLY A CA 1
ATOM 856 C C . GLY A 1 114 ? 35.442 28.474 28.054 1.00 10.54 114 GLY A C 1
ATOM 857 O O . GLY A 1 114 ? 35.921 27.386 28.363 1.00 8.18 114 GLY A O 1
ATOM 858 N N . VAL A 1 115 ? 35.089 28.797 26.810 1.00 10.45 115 VAL A N 1
ATOM 859 C CA . VAL A 1 115 ? 35.253 27.867 25.723 1.00 11.72 115 VAL A CA 1
ATOM 860 C C . VAL A 1 115 ? 35.859 28.636 24.581 1.00 12.69 115 VAL A C 1
ATOM 861 O O . VAL A 1 115 ? 35.344 29.687 24.218 1.00 13.92 115 VAL A O 1
ATOM 865 N N . GLU A 1 116 ? 36.956 28.125 24.051 1.00 12.95 116 GLU A N 1
ATOM 866 C CA . GLU A 1 116 ? 37.639 28.740 22.927 1.00 14.60 116 GLU A CA 1
ATOM 867 C C . GLU A 1 116 ? 37.551 27.810 21.716 1.00 14.65 116 GLU A C 1
ATOM 868 O O . GLU A 1 116 ? 37.953 26.645 21.780 1.00 13.84 116 GLU A O 1
ATOM 874 N N . ASP A 1 117 ? 37.022 28.333 20.613 1.00 15.15 117 ASP A N 1
ATOM 875 C CA . ASP A 1 117 ? 36.954 27.577 19.376 1.00 16.49 117 ASP A CA 1
ATOM 876 C C . ASP A 1 117 ? 38.333 27.656 18.718 1.00 17.45 117 ASP A C 1
ATOM 877 O O . ASP A 1 117 ? 38.895 28.743 18.537 1.00 16.02 117 ASP A O 1
ATOM 882 N N . LEU A 1 118 ? 3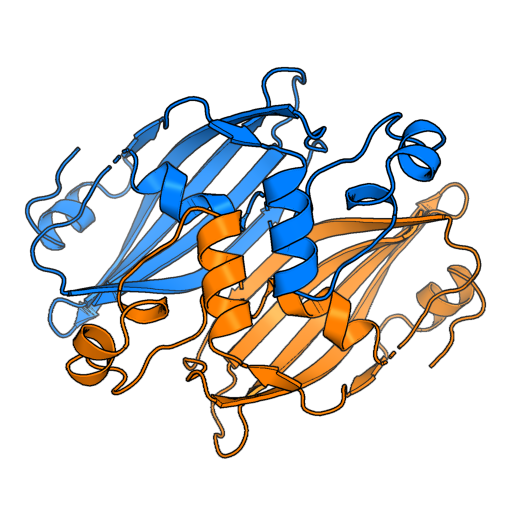8.893 26.490 18.405 1.00 18.66 118 LEU A N 1
ATOM 883 C CA . LEU A 1 118 ? 40.246 26.415 17.859 1.00 21.85 118 LEU A CA 1
ATOM 884 C C . LEU A 1 118 ? 40.225 26.223 16.352 1.00 23.93 118 LEU A C 1
ATOM 885 O O . LEU A 1 118 ? 41.273 26.330 15.704 1.00 25.16 118 LEU A O 1
ATOM 890 N N . GLY A 1 119 ? 39.031 25.973 15.829 1.00 25.92 119 GLY A N 1
ATOM 891 C CA . GLY A 1 119 ? 38.822 25.593 14.438 1.00 29.58 119 GLY A CA 1
ATOM 892 C C . GLY A 1 119 ? 38.540 24.094 14.326 1.00 31.38 119 GLY A C 1
ATOM 893 O O . GLY A 1 119 ? 39.044 23.303 15.125 1.00 31.71 119 GLY A O 1
ATOM 894 N N . ASN A 1 120 ? 37.752 23.672 13.251 1.00 33.25 120 ASN A N 1
ATOM 895 C CA . ASN A 1 120 ? 37.622 22.278 12.757 1.00 34.21 120 ASN A CA 1
ATOM 896 C C . ASN A 1 120 ? 36.620 21.395 13.509 1.00 33.63 120 ASN A C 1
ATOM 897 O O . ASN A 1 120 ? 36.704 20.162 13.441 1.00 34.50 120 ASN A O 1
ATOM 902 N N . GLY A 1 121 ? 35.707 22.071 14.490 1.00 32.39 121 GLY A N 1
ATOM 903 C CA . GLY A 1 121 ? 34.911 21.342 15.476 1.00 30.65 121 GLY A CA 1
ATOM 904 C C . GLY A 1 121 ? 35.669 21.071 16.769 1.00 29.34 121 GLY A C 1
ATOM 905 O O . GLY A 1 121 ? 35.087 20.526 17.731 1.00 28.97 121 GLY A O 1
ATOM 906 N N . THR A 1 122 ? 36.956 21.447 16.788 1.00 27.80 122 THR A N 1
ATOM 907 C CA . THR A 1 122 ? 37.820 21.359 17.977 1.00 25.73 122 THR A CA 1
ATOM 908 C C . THR A 1 122 ? 37.710 22.612 18.859 1.00 23.40 122 THR A C 1
ATOM 909 O O . THR A 1 122 ? 38.019 23.737 18.429 1.00 22.25 122 THR A O 1
ATOM 913 N N . VAL A 1 123 ? 37.259 22.402 20.087 1.00 20.47 123 VAL A N 1
ATOM 914 C CA . VAL A 1 123 ? 37.122 23.506 21.040 1.00 18.40 123 VAL A CA 1
ATOM 915 C C . VAL A 1 123 ? 37.857 23.167 22.340 1.00 15.86 123 VAL A C 1
ATOM 916 O O . VAL A 1 123 ? 38.079 22.005 22.640 1.00 16.13 123 VAL A O 1
ATOM 920 N N . GLN A 1 124 ? 38.253 24.198 23.071 1.00 13.10 124 GLN A N 1
ATOM 921 C CA . GLN A 1 124 ? 39.001 24.029 24.300 1.00 12.16 124 GLN A CA 1
ATOM 922 C C . GLN A 1 124 ? 38.194 24.642 25.424 1.00 11.21 124 GLN A C 1
ATOM 923 O O . GLN A 1 124 ? 37.914 25.833 25.382 1.00 11.51 124 GLN A O 1
ATOM 929 N N . ALA A 1 125 ? 37.848 23.829 26.415 1.00 10.49 125 ALA A N 1
ATOM 930 C CA . ALA A 1 125 ? 37.046 24.277 27.553 1.00 8.80 125 ALA A CA 1
ATOM 931 C C . ALA A 1 125 ? 37.940 24.451 28.781 1.00 8.35 125 ALA A C 1
ATOM 932 O O . ALA A 1 125 ? 38.703 23.549 29.117 1.00 8.92 125 ALA A O 1
ATOM 934 N N . THR A 1 126 ? 37.829 25.594 29.440 1.00 7.80 126 THR A N 1
ATOM 935 C CA . THR A 1 126 ? 38.510 25.817 30.700 1.00 6.62 126 THR A CA 1
ATOM 936 C C . THR A 1 126 ? 37.477 25.571 31.805 1.00 7.01 126 THR A C 1
ATOM 937 O O . THR A 1 126 ? 36.399 26.161 31.802 1.00 7.25 126 THR A O 1
ATOM 941 N N . VAL A 1 127 ? 37.831 24.695 32.742 1.00 8.02 127 VAL A N 1
ATOM 942 C CA . VAL A 1 127 ? 36.889 24.174 33.737 1.00 7.45 127 VAL A CA 1
ATOM 943 C C . VAL A 1 127 ? 37.461 24.421 35.139 1.00 8.45 127 VAL A C 1
ATOM 944 O O . VAL A 1 127 ? 38.649 24.198 35.363 1.00 8.20 127 VAL A O 1
ATOM 948 N N . SER A 1 128 ? 36.609 24.872 36.065 1.00 8.45 128 SER A N 1
ATOM 949 C CA . SER A 1 128 ? 36.971 24.974 37.481 1.00 10.93 128 SER A CA 1
ATOM 950 C C . SER A 1 128 ? 36.370 23.801 38.237 1.00 10.44 128 SER A C 1
ATOM 951 O O . SER A 1 128 ? 35.197 23.505 38.054 1.00 11.28 128 SER A O 1
ATOM 954 N N . THR A 1 129 ? 37.161 23.131 39.081 1.00 10.23 129 THR A N 1
ATOM 955 C CA . THR A 1 129 ? 36.651 21.985 39.830 1.00 9.41 129 THR A CA 1
ATOM 956 C C . THR A 1 129 ? 37.091 22.119 41.281 1.00 9.99 129 THR A C 1
ATOM 957 O O . THR A 1 129 ? 38.211 22.562 41.569 1.00 9.66 129 THR A O 1
ATOM 961 N N . THR A 1 130 ? 36.190 21.751 42.185 1.00 9.67 130 THR A N 1
ATOM 962 C CA . THR A 1 130 ? 36.536 21.579 43.559 1.00 11.42 130 THR A CA 1
ATOM 963 C C . THR A 1 130 ? 36.229 20.150 43.880 1.00 11.88 130 THR A C 1
ATOM 964 O O . THR A 1 130 ? 35.135 19.683 43.591 1.00 12.22 130 THR A O 1
ATOM 968 N N . VAL A 1 131 ? 37.212 19.443 44.442 1.00 11.99 131 VAL A N 1
ATOM 969 C CA . VAL A 1 131 ? 37.007 18.083 44.904 1.00 12.32 131 VAL A CA 1
ATOM 970 C C . VAL A 1 131 ? 36.933 18.138 46.433 1.00 13.23 131 VAL A C 1
ATOM 971 O O . VAL A 1 131 ? 37.902 18.535 47.095 1.00 13.00 131 VAL A O 1
ATOM 975 N N . GLU A 1 132 ? 35.778 17.760 46.984 1.00 14.46 132 GLU A N 1
ATOM 976 C CA . GLU A 1 132 ? 35.633 17.650 48.437 1.00 16.59 132 GLU A CA 1
ATOM 977 C C . GLU A 1 132 ? 35.943 16.237 48.887 1.00 16.67 132 GLU A C 1
ATOM 978 O O .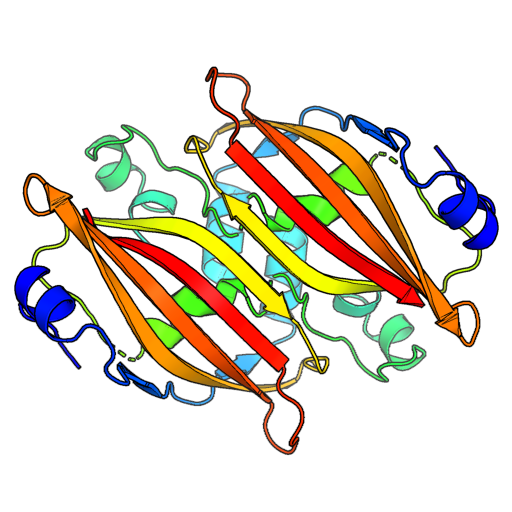 GLU A 1 132 ? 35.786 15.291 48.119 1.00 16.54 132 GLU A O 1
ATOM 984 N N . VAL A 1 133 ? 36.362 16.092 50.147 1.00 19.09 133 VAL A N 1
ATOM 985 C CA . VAL A 1 133 ? 36.584 14.755 50.720 1.00 20.48 133 VAL A CA 1
ATOM 986 C C . VAL A 1 133 ? 35.749 14.636 52.010 1.00 22.63 133 VAL A C 1
ATOM 987 O O . VAL A 1 133 ? 35.795 15.509 52.858 1.00 23.55 133 VAL A O 1
ATOM 991 N N . GLU A 1 134 ? 34.986 13.557 52.118 1.00 24.71 134 GLU A N 1
ATOM 992 C CA . GLU A 1 134 ? 33.884 13.448 53.087 1.00 27.96 134 GLU A CA 1
ATOM 993 C C . GLU A 1 134 ? 34.180 13.701 54.577 1.00 29.96 134 GLU A C 1
ATOM 994 O O . GLU A 1 134 ? 33.283 14.164 55.303 1.00 32.57 134 GLU A O 1
ATOM 1000 N N . GLY A 1 135 ? 35.402 13.445 55.038 1.00 30.43 135 GLY A N 1
ATOM 1001 C CA . GLY A 1 135 ? 35.756 13.726 56.453 1.00 30.97 135 GLY A CA 1
ATOM 1002 C C . GLY A 1 135 ? 36.513 15.002 56.848 1.00 30.74 135 GLY A C 1
ATOM 1003 O O . GLY A 1 135 ? 37.023 15.087 57.975 1.00 31.63 135 GLY A O 1
ATOM 1004 N N . SER A 1 136 ? 36.613 15.996 55.958 1.00 28.85 136 SER A N 1
ATOM 1005 C CA . SER A 1 136 ? 37.261 17.270 56.317 1.00 26.99 136 SER A CA 1
ATOM 1006 C C . SER A 1 136 ? 36.547 18.516 55.717 1.00 25.04 136 SER A C 1
ATOM 1007 O O . SER A 1 136 ? 35.805 18.416 54.736 1.00 24.09 136 SER A O 1
ATOM 1010 N N . ALA A 1 137 ? 36.752 19.676 56.336 1.00 23.22 137 ALA A N 1
ATOM 1011 C CA . ALA A 1 137 ? 36.129 20.919 55.870 1.00 21.34 137 ALA A CA 1
ATOM 1012 C C . ALA A 1 137 ? 36.818 21.417 54.596 1.00 19.28 137 ALA A C 1
ATOM 1013 O O . ALA A 1 137 ? 36.167 22.001 53.736 1.00 18.27 137 ALA A O 1
ATOM 1015 N N . LYS A 1 138 ? 38.131 21.216 54.520 1.00 17.83 138 LYS A N 1
ATOM 1016 C CA . LYS A 1 138 ? 38.949 21.745 53.415 1.00 16.67 138 LYS A CA 1
ATOM 1017 C C . LYS A 1 138 ? 38.814 20.839 52.185 1.00 15.08 13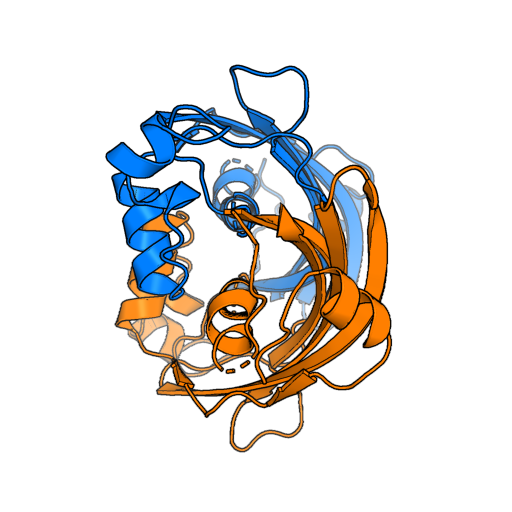8 LYS A C 1
ATOM 1018 O O . LYS A 1 138 ? 38.703 19.629 52.332 1.00 14.55 138 LYS A O 1
ATOM 1024 N N . PRO A 1 139 ? 38.815 21.428 50.958 1.00 13.46 139 PRO A N 1
ATOM 1025 C CA . PRO A 1 139 ? 38.737 20.571 49.762 1.00 12.73 139 PRO A CA 1
ATOM 1026 C C . PRO A 1 139 ? 39.994 19.714 49.602 1.00 10.95 139 PRO A C 1
ATOM 1027 O O . PRO A 1 139 ? 41.055 20.072 50.119 1.00 10.31 139 PRO A O 1
ATOM 1031 N N . ALA A 1 140 ? 39.862 18.604 48.886 1.00 10.49 140 ALA A N 1
ATOM 1032 C CA . ALA A 1 140 ? 41.002 17.770 48.554 1.00 9.45 140 ALA A CA 1
ATOM 1033 C C . ALA A 1 140 ? 41.763 18.390 47.397 1.00 9.63 140 ALA A C 1
ATOM 1034 O O . ALA A 1 140 ? 42.981 18.259 47.310 1.00 8.93 140 ALA A O 1
ATOM 1036 N N . CYS A 1 141 ? 41.045 19.090 46.521 1.00 8.70 141 CYS A N 1
ATOM 1037 C CA . CYS A 1 141 ? 41.688 19.614 45.324 1.00 8.10 141 CYS A CA 1
ATOM 1038 C C . CYS A 1 141 ? 40.846 20.753 44.779 1.00 8.11 141 CYS A C 1
ATOM 1039 O O . CYS A 1 141 ? 39.622 20.644 44.724 1.00 9.47 141 CYS A O 1
ATOM 1042 N N . VAL A 1 142 ? 41.510 21.845 44.398 1.00 8.54 142 VAL A N 1
ATOM 1043 C CA . VAL A 1 142 ? 40.883 22.953 43.683 1.00 8.47 142 VAL A CA 1
ATOM 1044 C C . VAL A 1 142 ? 41.735 23.126 42.425 1.00 7.89 142 VAL A C 1
ATOM 1045 O O . VAL A 1 142 ? 42.928 23.400 42.516 1.00 7.44 142 VAL A O 1
ATOM 1049 N N . ALA A 1 143 ? 41.114 22.984 41.256 1.00 7.29 143 ALA A N 1
ATOM 1050 C CA . ALA A 1 143 ? 41.868 22.965 39.993 1.00 7.03 143 ALA A CA 1
ATOM 1051 C C . ALA A 1 143 ? 41.164 23.778 38.936 1.00 6.81 143 ALA A C 1
ATOM 1052 O O . ALA A 1 143 ? 39.948 23.767 38.863 1.00 8.20 143 ALA A O 1
ATOM 1054 N N . GLU A 1 144 ? 41.937 24.477 38.128 1.00 5.64 144 GLU A N 1
ATOM 1055 C CA . GLU A 1 144 ? 41.397 24.988 36.877 1.00 6.63 144 GLU A CA 1
ATOM 1056 C C . GLU A 1 144 ? 42.130 24.262 35.742 1.00 5.55 144 GLU A C 1
ATOM 1057 O O . GLU A 1 144 ? 43.360 24.339 35.651 1.00 5.72 144 GLU A O 1
ATOM 1063 N N . SER A 1 145 ? 41.366 23.546 34.911 1.00 6.51 145 SER A N 1
ATOM 1064 C CA . SER A 1 145 ? 41.924 22.615 33.914 1.00 5.38 145 SER A CA 1
ATOM 1065 C C . SER A 1 145 ? 41.436 23.006 32.517 1.00 5.94 145 SER A C 1
ATOM 1066 O O . SER A 1 145 ? 40.487 23.777 32.380 1.00 5.55 145 SER A O 1
ATOM 1069 N N . ILE A 1 146 ? 42.109 22.481 31.500 1.00 6.54 146 ILE A N 1
ATOM 1070 C CA . ILE A 1 146 ? 41.777 22.803 30.122 1.00 6.76 146 ILE A CA 1
ATOM 1071 C C . ILE A 1 146 ? 41.637 21.482 29.384 1.00 8.22 146 ILE A C 1
ATOM 1072 O O . ILE A 1 146 ? 42.552 20.637 29.386 1.00 7.98 146 ILE A O 1
ATOM 1077 N N . VAL A 1 147 ? 40.477 21.319 28.765 1.00 8.23 147 VAL A N 1
ATOM 1078 C CA . VAL A 1 147 ? 40.148 20.112 28.029 1.00 9.55 147 VAL A CA 1
ATOM 1079 C C . VAL A 1 147 ? 39.887 20.505 26.590 1.00 10.64 147 VAL A C 1
ATOM 1080 O O . VAL A 1 147 ? 39.046 21.376 26.341 1.00 10.35 147 VAL A O 1
ATOM 1084 N N . ARG A 1 148 ? 40.566 19.833 25.666 1.00 10.57 148 ARG A N 1
ATOM 1085 C CA . ARG A 1 148 ? 40.376 20.047 24.228 1.00 12.07 148 ARG A CA 1
ATOM 1086 C C . ARG A 1 148 ? 39.517 18.917 23.664 1.00 12.64 148 ARG A C 1
ATOM 1087 O O . ARG A 1 148 ? 39.882 17.754 23.781 1.00 12.27 148 ARG A O 1
ATOM 1095 N N . TYR A 1 149 ? 38.363 19.282 23.097 1.00 12.99 149 TYR A N 1
ATOM 1096 C CA . TYR A 1 149 ? 37.439 18.346 22.458 1.00 14.82 149 TYR A CA 1
ATOM 1097 C C . TYR A 1 149 ? 37.706 18.367 20.958 1.00 16.19 149 TYR A C 1
ATOM 1098 O O . TYR A 1 149 ? 37.563 19.404 20.328 1.00 16.31 149 TYR A O 1
ATOM 1107 N N . VAL A 1 150 ? 38.103 17.212 20.414 1.00 17.12 150 VAL A N 1
ATOM 1108 C CA . VAL A 1 150 ? 38.649 17.085 19.048 1.00 18.95 150 VAL A CA 1
ATOM 1109 C C . VAL A 1 150 ? 37.727 16.243 18.160 1.00 19.69 150 VAL A C 1
ATOM 1110 O O . VAL A 1 150 ? 37.115 15.269 18.620 1.00 20.92 150 VAL A O 1
ATOM 1114 N N . ARG B 1 2 ? 72.124 14.696 42.232 1.00 27.75 2 ARG B N 1
ATOM 1115 C CA . ARG B 1 2 ? 72.572 15.714 43.216 1.00 27.79 2 ARG B CA 1
ATOM 1116 C C . ARG B 1 2 ? 71.925 15.421 44.570 1.00 27.87 2 ARG B C 1
ATOM 1117 O O . ARG B 1 2 ? 70.730 15.175 44.647 1.00 27.29 2 ARG B O 1
ATOM 1125 N N . THR B 1 3 ? 72.713 15.426 45.641 1.00 28.00 3 THR B N 1
ATOM 1126 C CA . THR B 1 3 ? 72.152 15.203 46.973 1.00 28.40 3 THR B CA 1
ATOM 1127 C C . THR B 1 3 ? 72.268 16.500 47.751 1.00 27.47 3 THR B C 1
ATOM 1128 O O . THR B 1 3 ? 73.366 17.021 47.945 1.00 28.93 3 THR B O 1
ATOM 1132 N N . PHE B 1 4 ? 71.136 17.040 48.162 1.00 25.73 4 PHE B N 1
ATOM 1133 C CA . PHE B 1 4 ? 71.123 18.163 49.070 1.00 24.53 4 PHE B CA 1
ATOM 1134 C C . PHE B 1 4 ? 71.234 17.612 50.471 1.00 25.13 4 PHE B C 1
ATOM 1135 O O . PHE B 1 4 ? 70.550 16.661 50.809 1.00 25.51 4 PHE B O 1
ATOM 1143 N N . GLU B 1 5 ? 72.100 18.209 51.280 1.00 25.42 5 GLU B N 1
A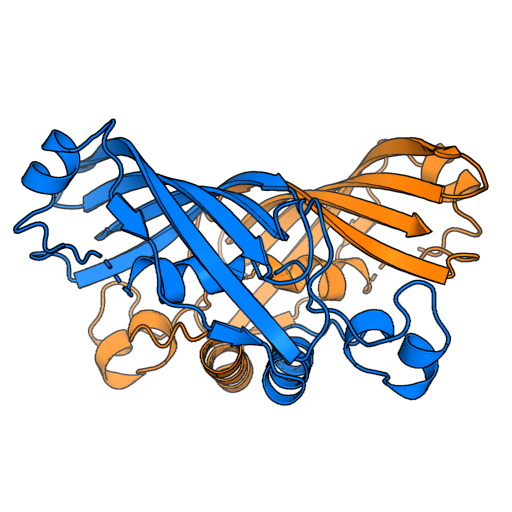TOM 1144 C CA . GLU B 1 5 ? 72.388 17.661 52.622 1.00 26.98 5 GLU B CA 1
ATOM 1145 C C . GLU B 1 5 ? 71.269 17.900 53.631 1.00 26.84 5 GLU B C 1
ATOM 1146 O O . GLU B 1 5 ? 71.182 17.211 54.661 1.00 27.67 5 GLU B O 1
ATOM 1152 N N . SER B 1 6 ? 70.421 18.879 53.319 1.00 25.87 6 SER B N 1
ATOM 1153 C CA . SER B 1 6 ? 69.328 19.321 54.161 1.00 25.98 6 SER B CA 1
ATOM 1154 C C . SER B 1 6 ? 68.436 20.264 53.365 1.00 25.70 6 SER B C 1
ATOM 1155 O O . SER B 1 6 ? 68.760 20.627 52.229 1.00 23.83 6 SER B O 1
ATOM 1158 N N . VAL B 1 7 ? 67.353 20.720 53.997 1.00 25.57 7 VAL B N 1
ATOM 1159 C CA . VAL B 1 7 ? 66.446 21.701 53.378 1.00 24.69 7 VAL B CA 1
ATOM 1160 C C . VAL B 1 7 ? 67.050 23.100 53.305 1.00 24.23 7 VAL B C 1
ATOM 1161 O O . VAL B 1 7 ? 66.671 23.884 52.443 1.00 23.99 7 VAL B O 1
ATOM 1165 N N . ALA B 1 8 ? 67.990 23.417 54.208 1.00 23.77 8 ALA B N 1
ATOM 1166 C CA . ALA B 1 8 ? 68.753 24.659 54.104 1.00 22.72 8 ALA B CA 1
ATOM 1167 C C . ALA B 1 8 ? 69.597 24.682 52.831 1.00 21.83 8 ALA B C 1
ATOM 1168 O O . ALA B 1 8 ? 69.729 25.716 52.180 1.00 21.46 8 ALA B O 1
ATOM 1170 N N . ASP B 1 9 ? 70.205 23.550 52.500 1.00 21.34 9 ASP B N 1
ATOM 1171 C CA . ASP B 1 9 ? 71.020 23.496 51.294 1.00 20.59 9 ASP B CA 1
ATOM 1172 C C . ASP B 1 9 ? 70.151 23.585 50.035 1.00 19.59 9 ASP B C 1
ATOM 1173 O O . ASP B 1 9 ? 70.562 24.207 49.058 1.00 18.47 9 ASP B O 1
ATOM 1178 N N . LEU B 1 10 ? 68.971 22.968 50.076 1.00 19.01 10 LEU B N 1
ATOM 1179 C CA . LEU B 1 10 ? 68.002 23.122 48.977 1.00 18.87 10 LEU B CA 1
ATOM 1180 C C . LEU B 1 10 ? 67.597 24.584 48.836 1.00 18.66 10 LEU B C 1
ATOM 1181 O O . LEU B 1 10 ? 67.667 25.141 47.741 1.00 18.08 10 LEU B O 1
ATOM 1186 N N . ALA B 1 11 ? 67.198 25.212 49.945 1.00 18.98 11 ALA B N 1
ATOM 1187 C CA . ALA B 1 11 ? 66.855 26.642 49.952 1.00 19.62 11 ALA B CA 1
ATOM 1188 C C . ALA B 1 11 ? 67.965 27.519 49.386 1.00 19.78 11 ALA B C 1
ATOM 1189 O O . ALA B 1 11 ? 67.693 28.449 48.627 1.00 19.56 11 ALA B O 1
ATOM 1191 N N . ALA B 1 12 ? 69.222 27.215 49.736 1.00 19.84 12 ALA B N 1
ATOM 1192 C CA . ALA B 1 12 ? 70.352 27.990 49.235 1.00 19.57 12 ALA B CA 1
ATOM 1193 C C . ALA B 1 12 ? 70.602 27.747 47.744 1.00 18.87 12 ALA B C 1
ATOM 1194 O O . ALA B 1 12 ? 71.325 28.502 47.115 1.00 19.42 12 ALA B O 1
ATOM 1196 N N . ALA B 1 13 ? 69.997 26.702 47.189 1.00 17.71 13 ALA B N 1
ATOM 1197 C CA . ALA B 1 13 ? 70.114 26.418 45.757 1.00 16.29 13 ALA B CA 1
ATOM 1198 C C . ALA B 1 13 ? 68.937 26.993 44.940 1.00 14.50 13 ALA B C 1
ATOM 1199 O O . ALA B 1 13 ? 68.878 26.806 43.728 1.00 14.55 13 ALA B O 1
ATOM 1201 N N . ALA B 1 14 ? 68.035 27.720 45.595 1.00 13.38 14 ALA B N 1
ATOM 1202 C CA . ALA B 1 14 ? 66.901 28.345 44.907 1.00 12.97 14 ALA B CA 1
ATOM 1203 C C . ALA B 1 14 ? 67.346 29.086 43.655 1.00 12.81 14 ALA B C 1
ATOM 1204 O O . ALA B 1 14 ? 68.313 29.877 43.674 1.00 12.91 14 ALA B O 1
ATOM 1206 N N . GLY B 1 15 ? 66.645 28.801 42.564 1.00 12.25 15 GLY B N 1
ATOM 1207 C CA . GLY B 1 15 ? 66.969 29.378 41.277 1.00 12.90 15 GLY B CA 1
ATOM 1208 C C . GLY B 1 15 ? 67.747 28.455 40.356 1.00 12.93 15 GLY B C 1
ATOM 1209 O O . GLY B 1 15 ? 67.622 28.579 39.139 1.00 13.93 15 GLY B O 1
ATOM 1210 N N . GLU B 1 16 ? 68.543 27.550 40.922 1.00 12.11 16 GLU B N 1
ATOM 1211 C CA . GLU B 1 16 ? 69.487 26.731 40.149 1.00 13.71 16 GLU B CA 1
ATOM 1212 C C . GLU B 1 16 ? 68.805 25.616 39.366 1.00 12.23 16 GLU B C 1
ATOM 1213 O O . GLU B 1 16 ? 67.773 25.085 39.794 1.00 11.55 16 GLU B O 1
ATOM 1219 N N . LYS B 1 17 ? 69.404 25.258 38.229 1.00 12.89 17 LYS B N 1
ATOM 1220 C CA . LYS B 1 17 ? 69.065 23.989 37.566 1.00 12.84 17 LYS B CA 1
ATOM 1221 C C . LYS B 1 17 ? 69.330 22.856 38.537 1.00 12.90 17 LYS B C 1
ATOM 1222 O O . LYS B 1 17 ? 70.330 22.894 39.276 1.00 13.30 17 LYS B O 1
ATOM 1228 N N . VAL B 1 18 ? 68.461 21.847 38.545 1.00 11.95 18 VAL B N 1
ATOM 1229 C CA . VAL B 1 18 ? 68.668 20.695 39.424 1.00 12.80 18 VAL B CA 1
ATOM 1230 C C . VAL B 1 18 ? 68.800 19.359 38.689 1.00 13.59 18 VAL B C 1
ATOM 1231 O O . VAL B 1 18 ? 68.786 18.298 39.310 1.00 14.39 18 VAL B O 1
ATOM 1235 N N . GLY B 1 19 ? 68.973 19.422 37.375 1.00 12.70 19 GLY B N 1
ATOM 1236 C CA . GLY B 1 19 ? 69.469 18.259 36.642 1.00 13.24 19 GLY B CA 1
ATOM 1237 C C . GLY B 1 19 ? 68.581 17.800 35.500 1.00 12.56 19 GLY B C 1
ATOM 1238 O O . GLY B 1 19 ? 67.721 18.549 35.023 1.00 11.59 19 GLY B O 1
ATOM 1239 N N . GLN B 1 20 ? 68.829 16.568 35.049 1.00 12.61 20 GLN B N 1
ATOM 1240 C CA . GLN B 1 20 ? 68.124 15.984 33.908 1.00 13.08 20 GLN B CA 1
ATOM 1241 C C . GLN B 1 20 ? 67.991 14.491 34.186 1.00 13.25 20 GLN B C 1
ATOM 1242 O O . GLN B 1 20 ? 68.969 13.828 34.609 1.00 12.15 20 GLN B O 1
ATOM 1248 N N . SER B 1 21 ? 66.787 13.958 34.011 1.00 11.76 21 SER B N 1
ATOM 1249 C CA . SER B 1 21 ? 66.564 12.544 34.239 1.00 11.65 21 SER B CA 1
ATOM 1250 C C . SER B 1 21 ? 67.222 11.729 33.130 1.00 12.77 21 SER B C 1
ATOM 1251 O O . SER B 1 21 ? 67.658 12.272 32.129 1.00 11.85 21 SER B O 1
ATOM 1254 N N . ASP B 1 22 ? 67.223 10.411 33.293 1.00 13.45 22 ASP B N 1
ATOM 1255 C CA . ASP B 1 22 ? 67.491 9.533 32.161 1.00 14.14 22 ASP B CA 1
ATOM 1256 C C . ASP B 1 22 ? 66.197 9.469 31.334 1.00 12.74 22 ASP B C 1
ATOM 1257 O O . ASP B 1 22 ? 65.138 9.942 31.784 1.00 12.62 22 ASP B O 1
ATOM 1262 N N . TRP B 1 23 ? 66.287 8.917 30.130 1.00 12.47 23 TRP B N 1
ATOM 1263 C CA . TRP B 1 23 ? 65.097 8.558 29.357 1.00 12.18 23 TRP B CA 1
ATOM 1264 C C . TRP B 1 23 ? 64.332 7.458 30.087 1.00 12.62 23 TRP B C 1
ATOM 1265 O O . TRP B 1 23 ? 64.933 6.527 30.648 1.00 12.14 23 TRP B O 1
ATOM 1276 N N . VAL B 1 24 ? 63.007 7.571 30.054 1.00 12.25 24 VAL B N 1
ATOM 1277 C CA . VAL B 1 24 ? 62.124 6.508 30.507 1.00 12.97 24 VAL B CA 1
ATOM 1278 C C . VAL B 1 24 ? 61.172 6.188 29.360 1.00 12.80 24 VAL B C 1
ATOM 1279 O O . VAL B 1 24 ? 60.759 7.081 28.631 1.00 12.43 24 VAL B O 1
ATOM 1283 N N . THR B 1 25 ? 60.842 4.904 29.198 1.00 11.86 25 THR B N 1
ATOM 1284 C CA . THR B 1 25 ? 60.017 4.446 28.094 1.00 11.42 25 THR B CA 1
ATOM 1285 C C . THR B 1 25 ? 58.580 4.314 28.607 1.00 11.04 25 THR B C 1
ATOM 1286 O O . THR B 1 25 ? 58.333 3.740 29.669 1.00 11.28 25 THR B O 1
ATOM 1290 N N . ILE B 1 26 ? 57.636 4.865 27.860 1.00 11.15 26 ILE B N 1
ATOM 1291 C CA . ILE B 1 26 ? 56.222 4.812 28.264 1.00 10.39 26 ILE B CA 1
ATOM 1292 C C . ILE B 1 26 ? 55.655 3.491 27.778 1.00 10.10 26 ILE B C 1
ATOM 1293 O O . ILE B 1 26 ? 55.657 3.222 26.588 1.00 11.13 26 ILE B O 1
ATOM 1298 N N . THR B 1 27 ? 55.145 2.673 28.695 1.00 10.41 27 THR B N 1
ATOM 1299 C CA . THR B 1 27 ? 54.722 1.328 28.301 1.00 10.34 27 THR B CA 1
ATOM 1300 C C . THR B 1 27 ? 53.194 1.219 28.363 1.00 10.27 27 THR B C 1
ATOM 1301 O O . THR B 1 27 ? 52.530 1.909 29.161 1.00 10.19 27 THR B O 1
ATOM 1305 N N . GLN B 1 28 ? 52.644 0.313 27.571 1.00 10.18 28 GLN B N 1
ATOM 1306 C CA . GLN B 1 28 ? 51.194 0.131 27.604 1.00 10.51 28 GLN B CA 1
ATOM 1307 C C . GLN B 1 28 ? 50.713 -0.332 28.964 1.00 10.29 28 GLN B C 1
ATOM 1308 O O . GLN B 1 28 ? 49.634 0.042 29.413 1.00 10.05 28 GLN B O 1
ATOM 1314 N N . GLU B 1 29 ? 51.510 -1.143 29.646 1.00 10.94 29 GLU B N 1
ATOM 1315 C CA . GLU B 1 29 ? 51.056 -1.630 30.937 1.00 10.96 29 GLU B CA 1
ATOM 1316 C C . GLU B 1 29 ? 50.998 -0.508 31.982 1.00 10.64 29 GLU B C 1
ATOM 1317 O O . GLU B 1 29 ? 50.117 -0.494 32.824 1.00 9.92 29 GLU B O 1
ATOM 1323 N N . GLU B 1 30 ? 51.902 0.466 31.8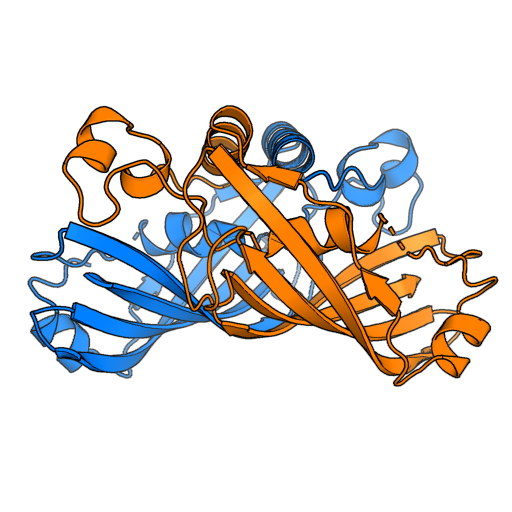99 1.00 10.42 30 GLU B N 1
ATOM 1324 C CA . GLU B 1 30 ? 51.796 1.616 32.796 1.00 11.23 30 GLU B CA 1
ATOM 1325 C C . GLU B 1 30 ? 50.554 2.446 32.485 1.00 9.93 30 GLU B C 1
ATOM 1326 O O . GLU B 1 30 ? 49.884 2.918 33.411 1.00 10.13 30 GLU B O 1
ATOM 1332 N N . VAL B 1 31 ? 50.281 2.639 31.196 1.00 9.71 31 VAL B N 1
ATOM 1333 C CA . VAL B 1 31 ? 49.110 3.430 30.761 1.00 9.68 31 VAL B CA 1
ATOM 1334 C C . VAL B 1 31 ? 47.836 2.747 31.292 1.00 10.18 31 VAL B C 1
ATOM 1335 O O . VAL B 1 31 ? 46.973 3.401 31.859 1.00 9.94 31 VAL B O 1
ATOM 1339 N N . ASN B 1 32 ? 47.769 1.420 31.129 1.00 9.99 32 ASN B N 1
ATOM 1340 C CA . ASN B 1 32 ? 46.657 0.587 31.609 1.00 10.71 32 ASN B CA 1
ATOM 1341 C C . ASN B 1 32 ? 46.471 0.628 33.126 1.00 11.16 32 ASN B C 1
ATOM 1342 O O . ASN B 1 32 ? 45.350 0.759 33.600 1.00 11.59 32 ASN B O 1
ATOM 1347 N N . LEU B 1 33 ? 47.571 0.528 33.876 1.00 10.85 33 LEU B N 1
ATOM 1348 C CA . LEU B 1 33 ? 47.548 0.699 35.313 1.00 11.50 33 LEU B CA 1
ATOM 1349 C C . LEU B 1 33 ? 46.998 2.076 35.666 1.00 11.02 33 LEU B C 1
ATOM 1350 O O . LEU B 1 33 ? 46.231 2.210 36.619 1.00 10.79 33 LEU B O 1
ATOM 1355 N N . PHE B 1 34 ? 47.443 3.090 34.920 1.00 10.53 34 PHE B N 1
ATOM 1356 C CA . PHE B 1 34 ? 47.025 4.460 35.230 1.00 9.93 34 PHE B CA 1
ATOM 1357 C C . PHE B 1 34 ? 45.512 4.604 35.028 1.00 9.85 34 PHE B C 1
ATOM 1358 O O . PHE B 1 34 ? 44.835 5.243 35.850 1.00 9.33 34 PHE B O 1
ATOM 1366 N N . ALA B 1 35 ? 45.015 4.032 33.930 1.00 10.14 35 ALA B N 1
ATOM 1367 C CA . ALA B 1 35 ? 43.591 4.041 33.593 1.00 10.91 35 ALA B CA 1
ATOM 1368 C C . ALA B 1 35 ? 42.782 3.335 34.698 1.00 12.14 35 ALA B C 1
ATOM 1369 O O . ALA B 1 35 ? 41.747 3.848 35.159 1.00 11.82 35 ALA B O 1
ATOM 1371 N N . ASP B 1 36 ? 43.283 2.178 35.140 1.00 12.82 36 ASP B N 1
ATOM 1372 C CA . ASP B 1 36 ? 42.651 1.402 36.222 1.00 13.67 36 ASP B CA 1
ATOM 1373 C C . ASP B 1 36 ? 42.641 2.168 37.548 1.00 13.74 36 ASP B C 1
ATOM 1374 O O . ASP B 1 36 ? 41.660 2.149 38.274 1.00 14.23 36 ASP B O 1
ATOM 1379 N N . ALA B 1 37 ? 43.735 2.864 37.842 1.00 12.31 37 ALA B N 1
ATOM 1380 C CA . ALA B 1 37 ? 43.871 3.619 39.082 1.00 12.28 37 ALA B CA 1
ATOM 1381 C C . ALA B 1 37 ? 42.906 4.812 39.131 1.00 11.37 37 ALA B C 1
ATOM 1382 O O . ALA B 1 37 ? 42.317 5.075 40.160 1.00 12.47 37 ALA B O 1
ATOM 1384 N N . THR B 1 38 ? 42.763 5.511 38.012 1.00 11.99 38 THR B N 1
ATOM 1385 C CA . THR B 1 38 ? 42.064 6.809 37.980 1.00 10.77 38 THR B CA 1
ATOM 1386 C C . THR B 1 38 ? 40.670 6.795 37.346 1.00 11.80 38 THR B C 1
ATOM 1387 O O . THR B 1 38 ? 39.928 7.779 37.456 1.00 12.58 38 THR B O 1
ATOM 1391 N N . GLY B 1 39 ? 40.303 5.702 36.690 1.00 11.47 39 GLY B N 1
ATOM 1392 C CA . GLY B 1 39 ? 39.001 5.610 36.040 1.00 13.12 39 GLY B CA 1
ATOM 1393 C C . GLY B 1 39 ? 38.926 6.293 34.685 1.00 12.98 39 GLY B C 1
ATOM 1394 O O . GLY B 1 39 ? 37.832 6.494 34.146 1.00 13.66 39 GLY B O 1
ATOM 1395 N N . ASP B 1 40 ? 40.077 6.673 34.114 1.00 11.62 40 ASP B N 1
ATOM 1396 C CA . ASP B 1 40 ? 40.066 7.198 32.740 1.00 12.20 40 ASP B CA 1
ATOM 1397 C C . ASP B 1 40 ? 40.502 6.098 31.778 1.00 12.21 40 ASP B C 1
ATOM 1398 O O . ASP B 1 40 ? 41.715 5.855 31.593 1.00 11.67 40 ASP B O 1
ATOM 1403 N N . HIS B 1 41 ? 39.515 5.404 31.198 1.00 12.43 41 HIS B N 1
ATOM 1404 C CA . HIS B 1 41 ? 39.792 4.382 30.181 1.00 12.58 41 HIS B CA 1
ATOM 1405 C C . HIS B 1 41 ? 39.481 4.865 28.783 1.00 12.71 41 HIS B C 1
ATOM 1406 O O . HIS B 1 41 ? 39.027 4.097 27.936 1.00 12.78 41 HIS B O 1
ATOM 1413 N N . GLN B 1 42 ? 39.763 6.137 28.498 1.00 12.46 42 GLN B N 1
ATOM 1414 C CA . GLN B 1 42 ? 39.416 6.647 27.185 1.00 12.90 42 GLN B CA 1
ATOM 1415 C C . GLN B 1 42 ? 40.173 5.844 26.143 1.00 13.50 42 GLN B C 1
ATOM 1416 O O . GLN B 1 42 ? 41.356 5.499 26.321 1.00 12.71 42 GLN B O 1
ATOM 1422 N N . TRP B 1 43 ? 39.467 5.542 25.070 1.00 13.68 43 TRP B N 1
ATOM 1423 C CA . TRP B 1 43 ? 40.003 4.721 23.987 1.00 14.07 43 TRP B CA 1
ATOM 1424 C C . TRP B 1 43 ? 41.375 5.155 23.472 1.00 13.31 43 TRP B C 1
ATOM 1425 O O . TRP B 1 43 ? 42.209 4.309 23.150 1.00 12.79 43 TRP B O 1
ATOM 1436 N N . ILE B 1 44 ? 41.597 6.470 23.393 1.00 12.68 44 ILE B N 1
ATOM 1437 C CA . ILE B 1 44 ? 42.886 7.012 22.924 1.00 12.76 44 ILE B CA 1
ATOM 1438 C C . ILE B 1 44 ? 44.081 6.523 23.741 1.00 12.02 44 ILE B C 1
ATOM 1439 O O . ILE B 1 44 ? 45.211 6.541 23.230 1.00 12.84 44 ILE B O 1
ATOM 1444 N N . HIS B 1 45 ? 43.832 6.082 24.977 1.00 11.99 45 HIS B N 1
ATOM 1445 C CA . HIS B 1 45 ? 44.886 5.560 25.871 1.00 12.02 45 HIS B CA 1
ATOM 1446 C C . HIS B 1 45 ? 44.981 4.033 25.900 1.00 12.58 45 HIS B C 1
ATOM 1447 O O . HIS B 1 45 ? 46.075 3.499 25.976 1.00 12.23 45 HIS B O 1
ATOM 1454 N N . VAL B 1 46 ? 43.843 3.340 25.811 1.00 13.00 46 VAL B N 1
ATOM 1455 C CA . VAL B 1 46 ? 43.779 1.931 26.245 1.00 13.70 46 VAL B CA 1
ATOM 1456 C C . VAL B 1 46 ? 43.216 0.958 25.214 1.00 15.42 46 VAL B C 1
ATOM 1457 O O . VAL B 1 46 ? 43.147 -0.245 25.482 1.00 16.38 46 VAL B O 1
ATOM 1461 N N . ASP B 1 47 ? 42.811 1.473 24.056 1.00 15.45 47 ASP B N 1
ATOM 1462 C CA . ASP B 1 47 ? 42.239 0.650 22.998 1.00 16.47 47 ASP B CA 1
ATOM 1463 C C . ASP B 1 47 ? 43.119 0.767 21.760 1.00 16.58 47 ASP B C 1
ATOM 1464 O O . ASP B 1 47 ? 42.948 1.693 20.969 1.00 16.12 47 ASP B O 1
ATOM 1469 N N . PRO B 1 48 ? 44.081 -0.165 21.595 1.00 17.63 48 PRO B N 1
ATOM 1470 C CA . PRO B 1 48 ? 45.005 -0.179 20.458 1.00 18.44 48 PRO B CA 1
ATOM 1471 C C . PRO B 1 48 ? 44.318 -0.210 19.086 1.00 19.62 48 PRO B C 1
ATOM 1472 O O . PRO B 1 48 ? 44.804 0.425 18.153 1.00 18.84 48 PRO B O 1
ATOM 1476 N N . GLU B 1 49 ? 43.202 -0.929 18.962 1.00 20.98 49 GLU B N 1
ATOM 1477 C CA . GLU B 1 49 ? 42.471 -0.962 17.692 1.00 23.57 49 GLU B CA 1
ATOM 1478 C C . GLU B 1 49 ? 41.845 0.386 17.332 1.00 22.91 49 GLU B C 1
ATOM 1479 O O . GLU B 1 49 ? 42.072 0.915 16.239 1.00 23.93 49 GLU B O 1
ATOM 1485 N N . ARG B 1 50 ? 41.074 0.941 18.259 1.00 22.41 50 ARG B N 1
ATOM 1486 C CA . ARG B 1 50 ? 40.459 2.237 18.053 1.00 22.70 50 ARG B CA 1
ATOM 1487 C C . ARG B 1 50 ? 41.525 3.334 17.899 1.00 22.39 50 ARG B C 1
ATOM 1488 O O . ARG B 1 50 ? 41.417 4.187 16.999 1.00 22.51 50 ARG B O 1
ATOM 1496 N N . ALA B 1 51 ? 42.561 3.284 18.743 1.00 21.87 51 ALA B N 1
ATOM 1497 C CA . ALA B 1 51 ? 43.627 4.307 18.731 1.00 22.01 51 ALA B CA 1
ATOM 1498 C C . ALA B 1 51 ? 44.362 4.331 17.396 1.00 22.95 51 ALA B C 1
ATOM 1499 O O . ALA B 1 51 ? 44.719 5.404 16.870 1.00 23.17 51 ALA B O 1
ATOM 1501 N N . ALA B 1 52 ? 44.583 3.143 16.848 1.00 23.36 52 ALA B N 1
ATOM 1502 C CA . ALA B 1 52 ? 45.266 3.002 15.568 1.00 24.96 52 ALA B CA 1
ATOM 1503 C C . ALA B 1 52 ? 44.492 3.669 14.429 1.00 25.85 52 ALA B C 1
ATOM 1504 O O . ALA B 1 52 ? 45.088 4.102 13.448 1.00 26.91 52 AL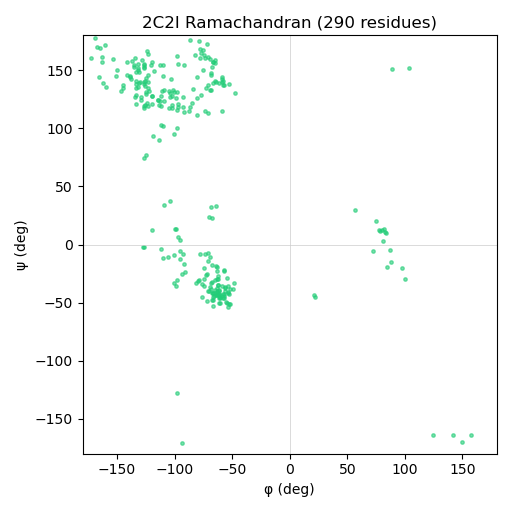A B O 1
ATOM 1506 N N . ALA B 1 53 ? 43.170 3.761 14.578 1.00 26.16 53 ALA B N 1
ATOM 1507 C CA . ALA B 1 53 ? 42.305 4.418 13.609 1.00 26.29 53 ALA B CA 1
ATOM 1508 C C . ALA B 1 53 ? 42.078 5.896 13.946 1.00 26.42 53 ALA B C 1
ATOM 1509 O O . ALA B 1 53 ? 41.496 6.646 13.154 1.00 26.72 53 ALA B O 1
ATOM 1511 N N . GLY B 1 54 ? 42.541 6.312 15.123 1.00 25.55 54 GLY B N 1
ATOM 1512 C CA . GLY B 1 54 ? 42.323 7.673 15.604 1.00 24.86 54 GLY B CA 1
ATOM 1513 C C . GLY B 1 54 ? 43.401 8.634 15.115 1.00 24.77 54 GLY B C 1
ATOM 1514 O O . GLY B 1 54 ? 44.360 8.214 14.464 1.00 24.38 54 GLY B O 1
ATOM 1515 N N . PRO B 1 55 ? 43.248 9.929 15.434 1.00 24.58 55 PRO B N 1
ATOM 1516 C CA . PRO B 1 55 ? 44.128 10.993 14.947 1.00 24.80 55 PRO B CA 1
ATOM 1517 C C . PRO B 1 55 ? 45.578 10.894 15.415 1.00 24.51 55 PRO B C 1
ATOM 1518 O O . PRO B 1 55 ? 46.439 11.549 14.826 1.00 25.19 55 PRO B O 1
ATOM 1522 N N . PHE B 1 56 ? 45.842 10.120 16.477 1.00 23.48 56 PHE B N 1
ATOM 1523 C CA . PHE B 1 56 ? 47.209 9.942 16.973 1.00 22.24 56 PHE B CA 1
ATOM 1524 C C . PHE B 1 56 ? 47.936 8.725 16.362 1.00 22.09 56 PHE B C 1
ATOM 1525 O O . PHE B 1 56 ? 49.166 8.631 16.437 1.00 21.52 56 PHE B O 1
ATOM 1533 N N . GLY B 1 57 ? 47.195 7.787 15.757 1.00 21.69 57 GLY B N 1
ATOM 1534 C CA . GLY B 1 57 ? 47.815 6.630 15.082 1.00 20.56 57 GLY B CA 1
ATOM 1535 C C . GLY B 1 57 ? 48.173 5.414 15.940 1.00 20.22 57 GLY B C 1
ATOM 1536 O O . GLY B 1 57 ? 48.377 4.304 15.421 1.00 19.50 57 GLY B O 1
ATOM 1537 N N . THR B 1 58 ? 48.268 5.630 17.249 1.00 18.91 58 THR B N 1
ATOM 1538 C CA . THR B 1 58 ? 48.614 4.588 18.217 1.00 17.39 58 THR B CA 1
ATOM 1539 C C . THR B 1 58 ? 48.125 5.143 19.560 1.00 15.98 58 THR B C 1
ATOM 1540 O O . THR B 1 58 ? 47.714 6.305 19.639 1.00 15.61 58 THR B O 1
ATOM 1544 N N . THR B 1 59 ? 48.153 4.330 20.617 1.00 14.42 59 THR B N 1
ATOM 1545 C CA . THR B 1 59 ? 47.686 4.811 21.924 1.00 12.37 59 THR B CA 1
ATOM 1546 C C . THR B 1 59 ? 48.658 5.864 22.449 1.00 12.23 59 THR B C 1
ATOM 1547 O O . THR B 1 59 ? 49.851 5.832 22.136 1.00 11.96 59 THR B O 1
ATOM 1551 N N . ILE B 1 60 ? 48.117 6.826 23.179 1.00 10.90 60 ILE B N 1
ATOM 1552 C CA . ILE B 1 60 ? 48.940 7.844 23.828 1.00 10.97 60 ILE B CA 1
ATOM 1553 C C . ILE B 1 60 ? 48.769 7.822 25.346 1.00 10.10 60 ILE B C 1
ATOM 1554 O O . ILE B 1 60 ? 47.767 7.332 25.874 1.00 9.84 60 ILE B O 1
ATOM 1559 N N . ALA B 1 61 ? 49.775 8.341 26.049 1.00 9.60 61 ALA B N 1
ATOM 1560 C CA . ALA B 1 61 ? 49.702 8.461 27.502 1.00 9.60 61 ALA B CA 1
ATOM 1561 C C . ALA B 1 61 ? 48.612 9.488 27.881 1.00 9.50 61 ALA B C 1
ATOM 1562 O O . ALA B 1 61 ? 48.239 10.352 27.070 1.00 9.97 61 ALA B O 1
ATOM 1564 N N . HIS B 1 62 ? 48.105 9.367 29.107 1.00 8.98 62 HIS B N 1
ATOM 1565 C CA . HIS B 1 62 ? 47.256 10.359 29.714 1.00 8.28 62 HIS B CA 1
ATOM 1566 C C . HIS B 1 62 ? 48.146 11.544 30.066 1.00 7.90 62 HIS B C 1
ATOM 1567 O O . HIS B 1 62 ? 49.208 11.359 30.655 1.00 6.32 62 HIS B O 1
ATOM 1574 N N . GLY B 1 63 ? 47.699 12.754 29.754 1.00 7.28 63 GLY B N 1
ATOM 1575 C CA . GLY B 1 63 ? 48.475 13.938 30.171 1.00 7.01 63 GLY B CA 1
ATOM 1576 C C . GLY B 1 63 ? 48.700 13.952 31.662 1.00 7.12 63 GLY B C 1
ATOM 1577 O O . GLY B 1 63 ? 49.799 14.291 32.134 1.00 7.12 63 GLY B O 1
ATOM 1578 N N . PHE B 1 64 ? 47.671 13.574 32.427 1.00 7.11 64 PHE B N 1
ATOM 1579 C CA . PHE B 1 64 ? 47.804 13.520 33.882 1.00 7.43 64 PHE B CA 1
ATOM 1580 C C . PHE B 1 64 ? 48.842 12.468 34.324 1.00 7.57 64 PHE B C 1
ATOM 1581 O O . PHE B 1 64 ? 49.407 12.571 35.418 1.00 7.02 64 PHE B O 1
ATOM 1597 N N . THR B 1 66 ? 51.702 11.768 32.395 1.00 6.30 66 THR B N 1
ATOM 1598 C CA . THR B 1 66 ? 52.987 12.414 32.134 1.00 6.61 66 THR B CA 1
ATOM 1599 C C . THR B 1 66 ? 53.345 13.418 33.267 1.00 6.61 66 THR B C 1
ATOM 1600 O O . THR B 1 66 ? 54.496 13.487 33.769 1.00 6.95 66 THR B O 1
ATOM 1604 N N . LEU B 1 67 ? 52.349 14.188 33.684 1.00 5.93 67 LEU B N 1
ATOM 1605 C CA . LEU B 1 67 ? 52.518 15.128 34.805 1.00 6.47 67 LEU B CA 1
ATOM 1606 C C . LEU B 1 67 ? 52.905 14.415 36.101 1.00 6.17 67 LEU B C 1
ATOM 1607 O O . LEU B 1 67 ? 53.809 14.849 36.810 1.00 6.17 67 LEU B O 1
ATOM 1612 N N . ALA B 1 68 ? 52.227 13.295 36.370 1.00 6.21 68 ALA B N 1
ATOM 1613 C CA . ALA B 1 68 ? 52.446 12.467 37.567 1.00 6.82 68 ALA B CA 1
ATOM 1614 C C . ALA B 1 68 ? 53.792 11.731 37.572 1.00 7.02 68 ALA B C 1
ATOM 1615 O O . ALA B 1 68 ? 54.172 11.137 38.584 1.00 6.98 68 ALA B O 1
ATOM 1617 N N . LEU B 1 69 ? 54.491 11.731 36.429 1.00 7.59 69 LEU B N 1
ATOM 1618 C CA . LEU B 1 69 ? 55.856 11.205 36.378 1.00 7.97 69 LEU B CA 1
ATOM 1619 C C . LEU B 1 69 ? 56.891 12.181 36.943 1.00 8.02 69 LEU B C 1
ATOM 1620 O O . LEU B 1 69 ? 58.071 11.819 37.082 1.00 8.00 69 LEU B O 1
ATOM 1625 N N . LEU B 1 70 ? 56.479 13.412 37.252 1.00 7.72 70 LEU B N 1
ATOM 1626 C CA . LEU B 1 70 ? 57.432 14.400 37.795 1.00 7.83 70 LEU B CA 1
ATOM 1627 C C . LEU B 1 70 ? 58.214 13.875 39.019 1.00 9.12 70 LEU B C 1
ATOM 1628 O O . LEU B 1 70 ? 59.443 13.949 39.015 1.00 9.40 70 LEU B O 1
ATOM 1633 N N 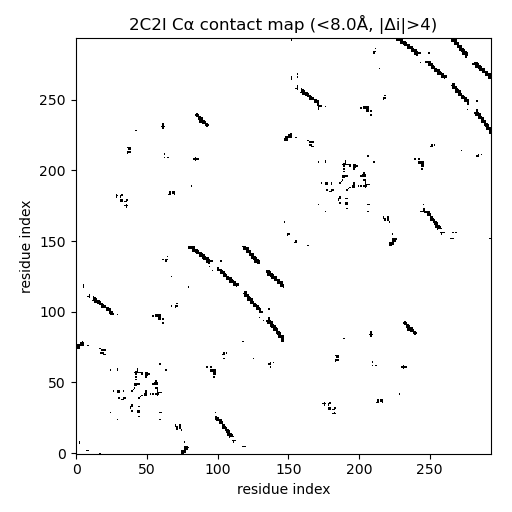. PRO B 1 71 ? 57.515 13.327 40.046 1.00 9.55 71 PRO B N 1
ATOM 1634 C CA . PRO B 1 71 ? 58.259 12.743 41.181 1.00 9.89 71 PRO B CA 1
ATOM 1635 C C . PRO B 1 71 ? 59.316 11.696 40.748 1.00 10.16 71 PRO B C 1
ATOM 1636 O O . PRO B 1 71 ? 60.494 11.842 41.085 1.00 10.24 71 PRO B O 1
ATOM 1640 N N . ARG B 1 72 ? 58.917 10.687 39.980 1.00 10.14 72 ARG B N 1
ATOM 1641 C CA . ARG B 1 72 ? 59.866 9.658 39.513 1.00 10.53 72 ARG B CA 1
ATOM 1642 C C . ARG B 1 72 ? 61.107 10.286 38.837 1.00 10.57 72 ARG B C 1
ATOM 1643 O O . ARG B 1 72 ? 62.260 9.934 39.149 1.00 10.58 72 ARG B O 1
ATOM 1651 N N . LEU B 1 73 ? 60.855 11.174 37.884 1.00 9.46 73 LEU B N 1
ATOM 1652 C CA . LEU B 1 73 ? 61.927 11.799 37.095 1.00 9.93 73 LEU B CA 1
ATOM 1653 C C . LEU B 1 73 ? 62.826 12.699 37.930 1.00 10.47 73 LEU B C 1
ATOM 1654 O O . LEU B 1 73 ? 64.055 12.657 37.788 1.00 10.92 73 LEU B O 1
ATOM 1659 N N . GLN B 1 74 ? 62.214 13.514 38.795 1.00 10.09 74 GLN B N 1
ATOM 1660 C CA . GLN B 1 74 ? 62.965 14.395 39.684 1.00 10.56 74 GLN B CA 1
ATOM 1661 C C . GLN B 1 74 ? 63.794 13.616 40.693 1.00 12.11 74 GLN B C 1
ATOM 1662 O O . GLN B 1 74 ? 64.882 14.054 41.060 1.00 11.26 74 GLN B O 1
ATOM 1668 N N . HIS B 1 75 ? 63.306 12.432 41.079 1.00 12.51 75 HIS B N 1
ATOM 1669 C CA . HIS B 1 75 ? 64.095 11.527 41.931 1.00 14.35 75 HIS B CA 1
ATOM 1670 C C . HIS B 1 75 ? 65.442 11.110 41.317 1.00 14.37 75 HIS B C 1
ATOM 1671 O O . HIS B 1 75 ? 66.433 10.929 42.059 1.00 14.42 75 HIS B O 1
ATOM 1678 N N . GLN B 1 76 ? 65.461 10.929 39.996 1.00 13.80 76 GLN B N 1
ATOM 1679 C CA . GLN B 1 76 ? 66.706 10.656 39.241 1.00 14.94 76 GLN B CA 1
ATOM 1680 C C . GLN B 1 76 ? 67.657 11.869 39.233 1.00 15.60 76 GLN B C 1
ATOM 1681 O O . GLN B 1 76 ? 68.882 11.708 39.214 1.00 16.93 76 GLN B O 1
ATOM 1695 N N . TYR B 1 78 ? 67.684 14.575 41.701 1.00 16.96 78 TYR B N 1
ATOM 1696 C CA . TYR B 1 78 ? 68.145 14.976 43.025 1.00 17.80 78 TYR B CA 1
ATOM 1697 C C . TYR B 1 78 ? 67.371 14.338 44.172 1.00 19.49 78 TYR B C 1
ATOM 1698 O O . TYR B 1 78 ? 66.279 13.796 43.986 1.00 18.83 78 TYR B O 1
ATOM 1707 N N . THR B 1 79 ? 67.970 14.404 45.359 1.00 20.62 79 THR B N 1
ATOM 1708 C CA . THR B 1 79 ? 67.329 13.999 46.603 1.00 22.61 79 THR B CA 1
ATOM 1709 C C . THR B 1 79 ? 67.643 15.032 47.693 1.00 22.62 79 THR B C 1
ATOM 1710 O O . THR B 1 79 ? 68.602 15.802 47.581 1.00 22.50 79 THR B O 1
ATOM 1714 N N . VAL B 1 80 ? 66.809 15.071 48.720 1.00 23.88 80 VAL B N 1
ATOM 1715 C CA . VAL B 1 80 ? 66.993 16.003 49.831 1.00 25.08 80 VAL B CA 1
ATOM 1716 C C . VAL B 1 80 ? 67.064 15.195 51.132 1.00 26.72 80 VAL B C 1
ATOM 1717 O O . VAL B 1 80 ? 66.132 14.438 51.451 1.00 26.86 80 VAL B O 1
ATOM 1721 N N . LYS B 1 81 ? 68.176 15.334 51.857 1.00 28.28 81 LYS B N 1
ATOM 1722 C CA . LYS B 1 81 ? 68.344 14.653 53.143 1.00 29.79 81 LYS B CA 1
ATOM 1723 C C . LYS B 1 81 ? 67.589 15.363 54.245 1.00 29.74 81 LYS B C 1
ATOM 1724 O O . LYS B 1 81 ? 67.255 16.548 54.126 1.00 29.34 81 LYS B O 1
ATOM 1730 N N . GLY B 1 82 ? 67.331 14.638 55.335 1.00 30.71 82 GLY B N 1
ATOM 1731 C CA . GLY B 1 82 ? 66.740 15.236 56.531 1.00 30.92 82 GLY B CA 1
ATOM 1732 C C . GLY B 1 82 ? 65.260 15.543 56.398 1.00 30.81 82 GLY B C 1
ATOM 1733 O O . GLY B 1 82 ? 64.712 16.389 57.133 1.00 31.77 82 GLY B O 1
ATOM 1734 N N . VAL B 1 83 ? 64.619 14.877 55.438 1.00 29.34 83 VAL B N 1
ATOM 1735 C CA . VAL B 1 83 ? 63.207 15.090 55.182 1.00 27.14 83 VAL B CA 1
ATOM 1736 C C . VAL B 1 83 ? 62.416 13.844 55.564 1.00 25.60 83 VAL B C 1
ATOM 1737 O O . VAL B 1 83 ? 62.742 12.742 55.137 1.00 26.04 83 VAL B O 1
ATOM 1741 N N . LYS B 1 84 ? 61.389 14.053 56.378 1.00 24.38 84 LYS B N 1
ATOM 1742 C CA . LYS B 1 84 ? 60.478 12.993 56.801 1.00 23.63 84 LYS B CA 1
ATOM 1743 C C . LYS B 1 84 ? 59.572 12.557 55.663 1.00 21.00 84 LYS B C 1
ATOM 1744 O O . LYS B 1 84 ? 59.411 11.368 55.393 1.00 20.41 84 LYS B O 1
ATOM 1750 N N . LEU B 1 85 ? 58.963 13.539 55.001 1.00 19.25 85 LEU B N 1
ATOM 1751 C CA . LEU B 1 85 ? 58.101 13.262 53.846 1.00 17.85 85 LEU B CA 1
ATOM 1752 C C . LEU B 1 85 ? 58.082 14.484 52.914 1.00 16.76 85 LEU B C 1
ATOM 1753 O O . LEU B 1 85 ? 58.401 15.609 53.344 1.00 16.46 85 LEU B O 1
ATOM 1758 N N . ALA B 1 86 ? 57.710 14.226 51.653 1.00 15.62 86 ALA B N 1
ATOM 1759 C CA . ALA B 1 86 ? 57.474 15.261 50.651 1.00 14.41 86 ALA B CA 1
ATOM 1760 C C . ALA B 1 86 ? 56.057 15.093 50.126 1.00 13.78 86 ALA B C 1
ATOM 1761 O O . ALA B 1 86 ? 55.623 13.975 49.810 1.00 14.89 86 ALA B O 1
ATOM 1763 N N . ILE B 1 87 ? 55.338 16.199 50.023 1.00 12.70 87 ILE B N 1
ATOM 1764 C CA . ILE B 1 87 ? 53.938 16.137 49.632 1.00 12.90 87 ILE B CA 1
ATOM 1765 C C . ILE B 1 87 ? 53.680 17.166 48.535 1.00 11.62 87 ILE B C 1
ATOM 1766 O O . ILE B 1 87 ? 54.189 18.292 48.579 1.00 11.72 87 ILE B O 1
ATOM 1771 N N . ASN B 1 88 ? 52.951 16.720 47.518 1.00 10.39 88 ASN B N 1
ATOM 1772 C CA . ASN B 1 88 ? 52.494 17.580 46.435 1.00 9.18 88 ASN B CA 1
ATOM 1773 C C . ASN B 1 88 ? 51.623 18.720 46.996 1.00 8.94 88 ASN B C 1
ATOM 1774 O O . ASN B 1 88 ? 50.557 18.484 47.585 1.00 9.85 88 ASN B O 1
ATOM 1779 N N . TYR B 1 89 ? 52.097 19.953 46.863 1.00 8.33 89 TYR B N 1
ATOM 1780 C CA . TYR B 1 89 ? 51.300 21.092 47.332 1.00 9.43 89 TYR B CA 1
ATOM 1781 C C . TYR B 1 89 ? 50.401 21.629 46.217 1.00 9.54 89 TYR B C 1
ATOM 1782 O O . TYR B 1 89 ? 49.365 22.257 46.478 1.00 10.60 89 TYR B O 1
ATOM 1791 N N . GLY B 1 90 ? 50.784 21.369 44.967 1.00 8.27 90 GLY B N 1
ATOM 1792 C CA . GLY B 1 90 ? 49.944 21.819 43.846 1.00 6.79 90 GLY B CA 1
ATOM 1793 C C . GLY B 1 90 ? 50.747 22.144 42.598 1.00 6.73 90 GLY B C 1
ATOM 1794 O O . GLY B 1 90 ? 51.925 21.827 42.520 1.00 6.46 90 GLY B O 1
ATOM 1795 N N . LEU B 1 91 ? 50.076 22.766 41.611 1.00 6.57 91 LEU B N 1
ATOM 1796 C CA . LEU B 1 91 ? 50.675 23.130 40.329 1.00 6.75 91 LEU B CA 1
ATOM 1797 C C . LEU B 1 91 ? 50.318 24.591 40.062 1.00 6.22 91 LEU B C 1
ATOM 1798 O O . LEU B 1 91 ? 49.261 25.052 40.494 1.00 6.72 91 LEU B O 1
ATOM 1803 N N . ASN B 1 92 ? 51.187 25.336 39.380 1.00 6.28 92 ASN B N 1
ATOM 1804 C CA . ASN B 1 92 ? 50.722 26.572 38.764 1.00 7.27 92 ASN B CA 1
ATOM 1805 C C . ASN B 1 92 ? 50.454 26.224 37.297 1.00 7.23 92 ASN B C 1
ATOM 1806 O O . ASN B 1 92 ? 49.764 25.234 37.068 1.00 8.80 92 ASN B O 1
ATOM 1811 N N . LYS B 1 93 ? 50.995 26.956 36.326 1.00 7.05 93 LYS B N 1
ATOM 1812 C CA . LYS B 1 93 ? 50.708 26.644 34.932 1.00 6.57 93 LYS B CA 1
ATOM 1813 C C . LYS B 1 93 ? 51.327 25.333 34.449 1.00 5.42 93 LYS B C 1
ATOM 1814 O O . LYS B 1 93 ? 52.504 25.070 34.700 1.00 4.43 93 LYS B O 1
ATOM 1820 N N . VAL B 1 94 ? 50.505 24.523 33.763 1.00 6.03 94 VAL B N 1
ATOM 1821 C CA . VAL B 1 94 ? 50.931 23.275 33.126 1.00 4.31 94 VAL B CA 1
ATOM 1822 C C . VAL B 1 94 ? 50.362 23.235 31.707 1.00 4.38 94 VAL B C 1
ATOM 1823 O O . 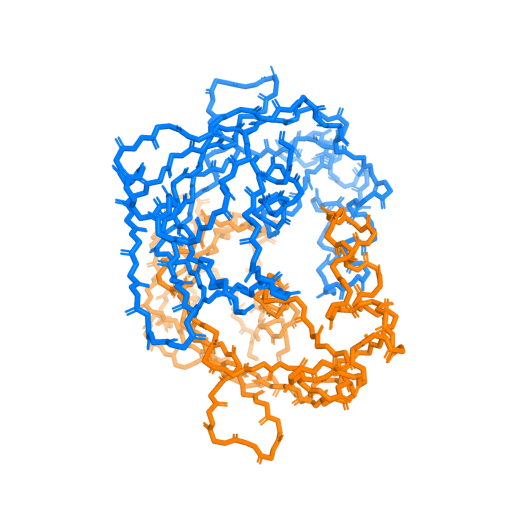VAL B 1 94 ? 49.198 23.515 31.516 1.00 5.37 94 VAL B O 1
ATOM 1827 N N . ARG B 1 95 ? 51.185 22.864 30.731 1.00 4.65 95 ARG B N 1
ATOM 1828 C CA . ARG B 1 95 ? 50.692 22.678 29.346 1.00 4.96 95 ARG B CA 1
ATOM 1829 C C . ARG B 1 95 ? 51.283 21.387 28.803 1.00 6.13 95 ARG B C 1
ATOM 1830 O O . ARG B 1 95 ? 52.382 20.979 29.223 1.00 5.46 95 ARG B O 1
ATOM 1838 N N . PHE B 1 96 ? 50.572 20.764 27.863 1.00 6.40 96 PHE B N 1
ATOM 1839 C CA . PHE B 1 96 ? 50.967 19.485 27.269 1.00 7.05 96 PHE B CA 1
ATOM 1840 C C . PHE B 1 96 ? 51.016 19.697 25.744 1.00 8.08 96 PHE B C 1
ATOM 1841 O O . PHE B 1 96 ? 50.066 19.334 25.050 1.00 9.08 96 PHE B O 1
ATOM 1849 N N . PRO B 1 97 ? 52.079 20.351 25.232 1.00 8.29 97 PRO B N 1
ATOM 1850 C CA . PRO B 1 97 ? 52.114 20.749 23.818 1.00 9.37 97 PRO B CA 1
ATOM 1851 C C . PRO B 1 97 ? 52.073 19.624 22.789 1.00 9.86 97 PRO B C 1
ATOM 1852 O O . PRO B 1 97 ? 51.615 19.856 21.670 1.00 10.83 97 PRO B O 1
ATOM 1856 N N . ALA B 1 98 ? 52.589 18.449 23.130 1.00 10.02 98 ALA B N 1
ATOM 1857 C CA . ALA B 1 98 ? 52.588 17.325 22.183 1.00 11.85 98 ALA B CA 1
ATOM 1858 C C . ALA B 1 98 ? 52.231 16.033 22.910 1.00 12.36 98 ALA B C 1
ATOM 1859 O O . ALA B 1 98 ? 52.621 15.855 24.055 1.00 10.76 98 ALA B O 1
ATOM 1861 N N . PRO B 1 99 ? 51.501 15.124 22.230 1.00 12.56 99 PRO B N 1
ATOM 1862 C CA . PRO B 1 99 ? 51.160 13.857 22.864 1.00 12.54 99 PRO B CA 1
ATOM 1863 C C . PRO B 1 99 ? 52.382 12.964 23.039 1.00 11.02 99 PRO B C 1
ATOM 1864 O O . PRO B 1 99 ? 53.403 13.148 22.355 1.00 10.83 99 PRO B O 1
ATOM 1868 N N . VAL B 1 100 ? 52.261 12.009 23.955 1.00 10.12 100 VAL B N 1
ATOM 1869 C CA . VAL B 1 100 ? 53.292 11.018 24.203 1.00 10.07 100 VAL B CA 1
ATOM 1870 C C . VAL B 1 100 ? 52.750 9.650 23.750 1.00 10.86 100 VAL B C 1
ATOM 1871 O O . VAL B 1 100 ? 51.924 9.038 24.458 1.00 9.34 100 VAL B O 1
ATOM 1875 N N . PRO B 1 101 ? 53.196 9.178 22.566 1.00 11.89 101 PRO B N 1
ATOM 1876 C CA . PRO B 1 101 ? 52.799 7.841 22.088 1.00 11.97 101 PRO B CA 1
ATOM 1877 C C . PRO B 1 101 ? 53.330 6.761 23.015 1.00 11.52 101 PRO B C 1
ATOM 1878 O O . PRO B 1 101 ? 54.473 6.834 23.508 1.00 10.46 101 PRO B O 1
ATOM 1882 N N . VAL B 1 102 ? 52.511 5.749 23.262 1.00 12.12 102 VAL B N 1
ATOM 1883 C CA . VAL B 1 102 ? 53.010 4.569 23.961 1.00 12.20 102 VAL B CA 1
ATOM 1884 C C . VAL B 1 102 ? 54.185 4.013 23.138 1.00 12.41 102 VAL B C 1
ATOM 1885 O O . VAL B 1 102 ? 54.142 3.989 21.887 1.00 10.84 102 VAL B O 1
ATOM 1889 N N . GLY B 1 103 ? 55.249 3.619 23.840 1.00 12.61 103 GLY B N 1
ATOM 1890 C CA . GLY B 1 103 ? 56.474 3.128 23.193 1.00 14.77 103 GLY B CA 1
ATOM 1891 C C . GLY B 1 103 ? 57.544 4.201 23.068 1.00 15.22 103 GLY B C 1
ATOM 1892 O O . GLY B 1 103 ? 58.735 3.896 22.892 1.00 16.67 103 GLY B O 1
ATOM 1893 N N . SER B 1 104 ? 57.144 5.463 23.144 1.00 14.77 104 SER B N 1
ATOM 1894 C CA . SER B 1 104 ? 58.129 6.559 23.048 1.00 13.66 104 SER B CA 1
ATOM 1895 C C . SER B 1 104 ? 58.899 6.731 24.373 1.00 12.34 104 SER B C 1
ATOM 1896 O O . SER B 1 104 ? 58.470 6.240 25.426 1.00 12.41 104 SER B O 1
ATOM 1899 N N . ARG B 1 105 ? 60.019 7.454 24.322 1.00 11.83 105 ARG B N 1
ATOM 1900 C CA . ARG B 1 105 ? 60.791 7.732 25.528 1.00 11.14 105 ARG B CA 1
ATOM 1901 C C . ARG B 1 105 ? 60.655 9.224 25.863 1.00 10.15 105 ARG B C 1
ATOM 1902 O O . ARG B 1 105 ? 60.576 10.067 24.967 1.00 9.61 105 ARG B O 1
ATOM 1910 N N . VAL B 1 106 ? 60.632 9.528 27.149 1.00 10.80 106 VAL B N 1
ATOM 1911 C CA . VAL B 1 106 ? 60.548 10.907 27.623 1.00 9.85 106 VAL B CA 1
ATOM 1912 C C . VAL B 1 106 ? 61.673 11.116 28.628 1.00 9.69 106 VAL B C 1
ATOM 1913 O O . VAL B 1 106 ? 62.218 10.143 29.199 1.00 10.37 106 VAL B O 1
ATOM 1917 N N . ARG B 1 107 ? 62.024 12.384 28.825 1.00 9.88 107 ARG B N 1
ATOM 1918 C CA . ARG B 1 107 ? 63.096 12.791 29.736 1.00 11.04 107 ARG B CA 1
ATOM 1919 C C . ARG B 1 107 ? 62.743 14.171 30.268 1.00 9.95 107 ARG B C 1
ATOM 1920 O O . ARG B 1 107 ? 62.114 14.980 29.560 1.00 10.65 107 ARG B O 1
ATOM 1928 N N . ALA B 1 108 ? 63.181 14.468 31.480 1.00 9.59 108 ALA B N 1
ATOM 1929 C CA . ALA B 1 108 ? 62.843 15.763 32.046 1.00 8.54 108 ALA B CA 1
ATOM 1930 C C . ALA B 1 108 ? 64.064 16.506 32.520 1.00 8.58 108 ALA B C 1
ATOM 1931 O O . ALA B 1 108 ? 65.075 15.878 32.897 1.00 7.89 108 ALA B O 1
ATOM 1933 N N . THR B 1 109 ? 63.952 17.836 32.496 1.00 8.32 109 THR B N 1
ATOM 1934 C CA . THR B 1 109 ? 64.939 18.746 33.103 1.00 8.25 109 THR B CA 1
ATOM 1935 C C . THR B 1 109 ? 64.184 19.686 34.038 1.00 7.22 109 THR B C 1
ATOM 1936 O O . THR B 1 109 ? 63.110 20.176 33.683 1.00 6.63 109 THR B O 1
ATOM 1940 N N . SER B 1 110 ? 64.751 19.957 35.217 1.00 7.23 110 SER B N 1
ATOM 1941 C CA . SER B 1 110 ? 64.068 20.801 36.214 1.00 6.65 110 SER B CA 1
ATOM 1942 C C . SER B 1 110 ? 65.007 21.879 36.772 1.00 6.77 110 SER B C 1
ATOM 1943 O O . SER B 1 110 ? 66.225 21.706 36.782 1.00 7.16 110 SER B O 1
ATOM 1946 N N . SER B 1 111 ? 64.414 22.998 37.181 1.00 7.82 111 SER B N 1
ATOM 1947 C CA . SER B 1 111 ? 65.133 24.037 37.908 1.00 8.83 111 SER B CA 1
ATOM 1948 C C . SER B 1 111 ? 64.274 24.460 39.103 1.00 8.10 111 SER B C 1
ATOM 1949 O O . SER B 1 111 ? 63.041 24.376 39.057 1.00 7.49 111 SER B O 1
ATOM 1952 N N . LEU B 1 112 ? 64.934 24.858 40.186 1.00 8.38 112 LEU B N 1
ATOM 1953 C CA . LEU B 1 112 ? 64.225 25.388 41.369 1.00 8.43 112 LEU B CA 1
ATOM 1954 C C . LEU B 1 112 ? 63.868 26.848 41.122 1.00 8.37 112 LEU B C 1
ATOM 1955 O O . LEU B 1 112 ? 64.751 27.712 41.033 1.00 9.60 112 LEU B O 1
ATOM 1960 N N . VAL B 1 113 ? 62.591 27.130 40.984 1.00 8.26 113 VAL B N 1
ATOM 1961 C CA . VAL B 1 113 ? 62.093 28.511 40.830 1.00 9.06 113 VAL B CA 1
ATOM 1962 C C . VAL B 1 113 ? 62.307 29.289 42.140 1.00 10.13 113 VAL B C 1
ATOM 1963 O O . VAL B 1 113 ? 62.858 30.404 42.137 1.00 10.12 113 VAL B O 1
ATOM 1967 N N . GLY B 1 114 ? 61.916 28.675 43.255 1.00 10.02 114 GLY B N 1
ATOM 1968 C CA . GLY B 1 114 ? 61.967 29.324 44.581 1.00 10.71 114 GLY B CA 1
ATOM 1969 C C . GLY B 1 114 ? 61.859 28.290 45.686 1.00 11.55 114 GLY B C 1
ATOM 1970 O O . GLY B 1 114 ? 61.376 27.187 45.455 1.00 10.20 114 GLY B O 1
ATOM 1971 N N . VAL B 1 115 ? 62.349 28.628 46.876 1.00 11.11 115 VAL B N 1
ATOM 1972 C CA . VAL B 1 115 ? 62.159 27.760 48.054 1.00 13.57 115 VAL B CA 1
ATOM 1973 C C . VAL B 1 115 ? 61.719 28.651 49.213 1.00 14.73 115 VAL B C 1
ATOM 1974 O O . VAL B 1 115 ? 62.408 29.607 49.554 1.00 14.51 115 VAL B O 1
ATOM 1978 N N . GLU B 1 116 ? 60.546 28.366 49.775 1.00 16.28 116 GLU B N 1
ATOM 1979 C CA . GLU B 1 116 ? 59.982 29.189 50.849 1.00 18.21 116 GLU B CA 1
ATOM 1980 C C . GLU B 1 116 ? 60.147 28.469 52.181 1.00 18.39 116 GLU B C 1
ATOM 1981 O O . GLU B 1 116 ? 59.771 27.306 52.305 1.00 17.68 116 GLU B O 1
ATOM 1987 N N . ASP B 1 117 ? 60.744 29.155 53.158 1.00 19.28 117 ASP B N 1
ATOM 1988 C CA . ASP B 1 117 ? 60.851 28.639 54.540 1.00 20.43 117 ASP B CA 1
ATOM 1989 C C . ASP B 1 117 ? 59.482 28.654 55.235 1.00 20.96 117 ASP B C 1
ATOM 1990 O O . ASP B 1 117 ? 58.906 29.721 55.483 1.00 22.22 117 ASP B O 1
ATOM 1995 N N . LEU B 1 118 ? 58.936 27.483 55.541 1.00 21.10 118 LEU B N 1
ATOM 1996 C CA . LEU B 1 118 ? 57.661 27.453 56.273 1.00 22.13 118 LEU B CA 1
ATOM 1997 C C . LEU B 1 118 ? 57.830 27.203 57.784 1.00 23.77 118 LEU B C 1
ATOM 1998 O O . LEU B 1 118 ? 56.858 26.895 58.479 1.00 24.60 118 LEU B O 1
ATOM 2003 N N . GLY B 1 119 ? 59.052 27.313 58.288 1.00 24.01 119 GLY B N 1
ATOM 2004 C CA . GLY B 1 119 ? 59.273 27.113 59.727 1.00 26.34 119 GLY B CA 1
ATOM 2005 C C . GLY B 1 119 ? 59.566 25.683 60.175 1.00 27.14 119 GLY B C 1
ATOM 2006 O O . GLY B 1 119 ? 59.131 24.708 59.548 1.00 26.08 119 GLY B O 1
ATOM 2007 N N . ASN B 1 120 ? 60.321 25.561 61.269 1.00 28.27 120 ASN B N 1
ATOM 2008 C CA . ASN B 1 120 ? 60.567 24.265 61.915 1.00 29.02 120 ASN B CA 1
ATOM 2009 C C . ASN B 1 120 ? 61.181 23.204 60.977 1.00 28.14 120 ASN B C 1
ATOM 2010 O O . ASN B 1 120 ? 60.924 22.011 61.127 1.00 28.03 120 ASN B O 1
ATOM 2015 N N . GLY B 1 121 ? 61.954 23.647 59.989 1.00 26.70 121 GLY B N 1
ATOM 2016 C CA . GLY B 1 121 ? 62.640 22.724 59.083 1.00 26.16 121 GLY B CA 1
ATOM 2017 C C . GLY B 1 121 ? 61.783 22.230 57.919 1.00 24.70 121 GLY B C 1
ATOM 2018 O O . GLY B 1 121 ? 62.180 21.299 57.219 1.00 25.66 121 GLY B O 1
ATOM 2019 N N . THR B 1 122 ? 60.607 22.834 57.732 1.00 23.38 122 THR B N 1
ATOM 2020 C CA . THR B 1 122 ? 59.732 22.552 56.574 1.00 21.55 122 THR B CA 1
ATOM 2021 C C . THR B 1 122 ? 59.877 23.632 55.501 1.00 20.24 122 THR B C 1
ATOM 2022 O O . THR B 1 122 ? 59.804 24.825 55.806 1.00 19.95 122 THR B O 1
ATOM 2026 N N . VAL B 1 123 ? 60.068 23.212 54.248 1.00 18.19 123 VAL B N 1
ATOM 2027 C CA . VAL B 1 123 ? 60.253 24.163 53.143 1.00 16.56 123 VAL B CA 1
ATOM 2028 C C . VAL B 1 123 ? 59.349 23.782 51.979 1.00 15.41 123 VAL B C 1
ATOM 2029 O O . VAL B 1 123 ? 58.950 22.614 51.853 1.00 15.37 123 VAL B O 1
ATOM 2033 N N . GLN B 1 124 ? 59.022 24.767 51.144 1.00 13.75 124 GLN B N 1
ATOM 2034 C CA . GLN B 1 124 ? 58.132 24.525 50.027 1.00 12.76 124 GLN B CA 1
ATOM 2035 C C . GLN B 1 124 ? 58.854 25.015 48.786 1.00 11.25 124 GLN B C 1
ATOM 2036 O O . GLN B 1 124 ? 59.176 26.196 48.692 1.00 11.05 124 GLN B O 1
ATOM 2042 N N . ALA B 1 125 ? 59.119 24.085 47.876 1.00 10.40 125 ALA B N 1
ATOM 2043 C CA . ALA B 1 125 ? 59.931 24.354 46.693 1.00 9.33 125 ALA B CA 1
ATOM 2044 C C . ALA B 1 125 ? 59.011 24.458 45.473 1.00 8.74 125 ALA B C 1
ATOM 2045 O O . ALA B 1 125 ? 58.137 23.615 45.296 1.00 8.18 125 ALA B O 1
ATOM 2047 N N . THR B 1 126 ? 59.208 25.506 44.674 1.00 8.60 126 THR B N 1
ATOM 2048 C CA . THR B 1 126 ? 58.516 25.651 43.398 1.00 7.95 126 THR B CA 1
ATOM 2049 C C . THR B 1 126 ? 59.509 25.259 42.303 1.00 6.63 126 THR B C 1
ATOM 2050 O O . THR B 1 126 ? 60.644 25.728 42.293 1.00 7.76 126 THR B O 1
ATOM 2054 N N . VAL B 1 127 ? 59.097 24.344 41.424 1.00 7.31 127 VAL B N 1
ATOM 2055 C CA . VAL B 1 127 ? 60.009 23.703 40.477 1.00 6.79 127 VAL B CA 1
ATOM 2056 C C . VAL B 1 127 ? 59.442 23.894 39.072 1.00 6.80 127 VAL B C 1
ATOM 2057 O O . VAL B 1 127 ? 58.225 23.782 38.878 1.00 7.14 127 VAL B O 1
ATOM 2061 N N . SER B 1 128 ? 60.312 24.148 38.102 1.00 6.68 128 SER B N 1
ATOM 2062 C CA . SER B 1 128 ? 59.886 24.216 36.699 1.00 7.11 128 SER B CA 1
ATOM 2063 C C . SER B 1 128 ? 60.486 23.012 35.975 1.00 7.26 128 SER B C 1
ATOM 2064 O O . SER B 1 128 ? 61.674 22.712 36.112 1.00 7.15 128 SER B O 1
ATOM 2067 N N . THR B 1 129 ? 59.652 22.315 35.215 1.00 6.87 129 THR B N 1
ATOM 2068 C CA . THR B 1 129 ? 60.089 21.095 34.523 1.00 6.57 129 THR B CA 1
ATOM 2069 C C . THR B 1 129 ? 59.677 21.164 33.061 1.00 6.26 129 THR B C 1
ATOM 2070 O O . THR B 1 129 ? 58.574 21.601 32.752 1.00 5.83 129 THR B O 1
ATOM 2074 N N . THR B 1 130 ? 60.566 20.727 32.172 1.00 6.07 130 THR B N 1
ATOM 2075 C CA . THR B 1 130 ? 60.207 20.411 30.795 1.00 7.37 130 THR B CA 1
ATOM 2076 C C . THR B 1 130 ? 60.392 18.923 30.581 1.00 6.91 130 THR B C 1
ATOM 2077 O O . THR B 1 130 ? 61.461 18.375 30.883 1.00 6.98 130 THR B O 1
ATOM 2081 N N . VAL B 1 131 ? 59.326 18.266 30.129 1.00 6.32 131 VAL B N 1
ATOM 2082 C CA . VAL B 1 131 ? 59.397 16.853 29.766 1.00 7.40 131 VAL B CA 1
ATOM 2083 C C . VAL B 1 131 ? 59.460 16.827 28.244 1.00 7.56 131 VAL B C 1
ATOM 2084 O O . VAL B 1 131 ? 58.548 17.335 27.560 1.00 7.67 131 VAL B O 1
ATOM 2088 N N . GLU B 1 132 ? 60.569 16.299 27.712 1.00 9.70 132 GLU B N 1
ATOM 2089 C CA . GLU B 1 132 ? 60.704 16.165 26.261 1.00 10.55 132 GLU B CA 1
ATOM 2090 C C . GLU B 1 132 ? 60.327 14.749 25.834 1.00 11.43 132 GLU B C 1
ATOM 2091 O O . GLU B 1 132 ? 60.421 13.816 26.644 1.00 10.90 132 GLU B O 1
ATOM 2097 N N . VAL B 1 133 ? 59.918 14.609 24.573 1.00 12.36 133 VAL B N 1
ATOM 2098 C CA . VAL B 1 133 ? 59.647 13.301 23.950 1.00 14.19 133 VAL B CA 1
ATOM 2099 C C . VAL B 1 133 ? 60.757 13.097 22.952 1.00 15.48 133 VAL B C 1
ATOM 2100 O O . VAL B 1 133 ? 61.053 14.003 22.183 1.00 16.83 133 VAL B O 1
ATOM 2104 N N . GLU B 1 134 ? 61.371 11.918 22.948 1.00 15.58 134 GLU B N 1
ATOM 2105 C CA . GLU B 1 134 ? 62.446 11.608 22.000 1.00 17.25 134 GLU B CA 1
ATOM 2106 C C . GLU B 1 134 ? 62.028 11.771 20.538 1.00 18.42 134 GLU B C 1
ATOM 2107 O O . GLU B 1 134 ? 60.917 11.390 20.151 1.00 17.42 134 GLU B O 1
ATOM 2113 N N . GLY B 1 135 ? 62.927 12.375 19.754 1.00 20.71 135 GLY B N 1
ATOM 2114 C CA . GLY B 1 135 ? 62.714 12.602 18.310 1.00 22.65 135 GLY B CA 1
ATOM 2115 C C . GLY B 1 135 ? 61.855 13.795 17.936 1.00 23.37 135 GLY B C 1
ATOM 2116 O O . GLY B 1 135 ? 61.587 14.035 16.755 1.00 24.12 135 GLY B O 1
ATOM 2117 N N . SER B 1 136 ? 61.418 14.559 18.933 1.00 23.28 136 SER B N 1
ATOM 2118 C CA . SER B 1 136 ? 60.445 15.633 18.697 1.00 23.39 136 SER B CA 1
ATOM 2119 C C . SER B 1 136 ? 60.839 16.935 19.383 1.00 21.97 136 SER B C 1
ATOM 2120 O O . SER B 1 136 ? 61.290 16.917 20.529 1.00 21.99 136 SER B O 1
ATOM 2123 N N . ALA B 1 137 ? 60.661 18.063 18.685 1.00 20.90 137 ALA B N 1
ATOM 2124 C CA . ALA B 1 137 ? 61.037 19.370 19.238 1.00 19.90 137 ALA B CA 1
ATOM 2125 C C . ALA B 1 137 ? 60.007 19.924 20.223 1.00 18.30 137 ALA B C 1
ATOM 2126 O O . ALA B 1 137 ? 60.362 20.642 21.184 1.00 17.90 137 ALA B O 1
ATOM 2128 N N . LYS B 1 138 ? 58.737 19.590 19.985 1.00 15.71 138 LYS B N 1
ATOM 2129 C CA . LYS B 1 138 ? 57.643 20.075 20.813 1.00 14.42 138 LYS B CA 1
ATOM 2130 C C . LYS B 1 138 ? 57.631 19.274 22.124 1.00 12.40 138 LYS B C 1
ATOM 2131 O O . LYS B 1 138 ? 57.686 18.053 22.104 1.00 11.53 138 LYS B O 1
ATOM 2137 N N . PRO B 1 139 ? 57.614 19.974 23.269 1.00 10.61 139 PRO B N 1
ATOM 2138 C CA . PRO B 1 139 ? 57.652 19.263 24.566 1.00 9.71 139 PRO B CA 1
ATOM 2139 C C . PRO B 1 139 ? 56.388 18.455 24.824 1.00 8.84 139 PRO B C 1
ATOM 2140 O O . PRO B 1 139 ? 55.314 18.831 24.345 1.00 7.69 139 PRO B O 1
ATOM 2144 N N . ALA B 1 140 ? 56.510 17.383 25.608 1.00 8.08 140 ALA B N 1
ATOM 2145 C CA . ALA B 1 140 ? 55.332 16.686 26.117 1.00 7.47 140 ALA B CA 1
ATOM 2146 C C . ALA B 1 140 ? 54.667 17.492 27.229 1.00 5.73 140 ALA B C 1
ATOM 2147 O O . ALA B 1 140 ? 53.464 17.415 27.409 1.00 5.45 140 ALA B O 1
ATOM 2149 N N . CYS B 1 141 ? 55.451 18.271 27.974 1.00 6.09 141 CYS B N 1
ATOM 2150 C CA . CYS B 1 141 ? 54.899 18.969 29.130 1.00 5.81 141 CYS B CA 1
ATOM 2151 C C . CYS B 1 141 ? 55.852 20.110 29.539 1.00 5.03 141 CYS B C 1
ATOM 2152 O O . CYS B 1 141 ? 57.069 19.959 29.516 1.00 5.27 141 CYS B O 1
ATOM 2155 N N . VAL B 1 142 ? 55.270 21.252 29.893 1.00 4.72 142 VAL B N 1
ATOM 2156 C CA . VAL B 1 142 ? 56.022 22.312 30.582 1.00 4.79 142 VAL B CA 1
ATOM 2157 C C . VAL B 1 142 ? 55.195 22.612 31.820 1.00 4.55 142 VAL B C 1
ATOM 2158 O O . VAL B 1 142 ? 54.034 22.998 31.716 1.00 4.61 142 VAL B O 1
ATOM 2162 N N . ALA B 1 143 ? 55.782 22.413 33.000 1.00 5.09 143 ALA B N 1
ATOM 2163 C CA . ALA B 1 143 ? 54.982 22.505 34.230 1.00 5.39 143 ALA B CA 1
ATOM 2164 C C . ALA B 1 143 ? 55.709 23.225 35.345 1.00 5.86 143 ALA B C 1
ATOM 2165 O O . ALA B 1 143 ? 56.917 23.078 35.496 1.00 6.47 143 ALA B O 1
ATOM 2167 N N . GLU B 1 144 ? 54.960 23.989 36.138 1.00 5.08 144 GLU B N 1
ATOM 2168 C CA . GLU B 1 144 ? 55.501 24.531 37.401 1.00 5.51 144 GLU B CA 1
ATOM 2169 C C . GLU B 1 144 ? 54.736 23.834 38.537 1.00 5.44 144 GLU B C 1
ATOM 2170 O O . GLU B 1 144 ? 53.503 23.848 38.579 1.00 4.88 144 GLU B O 1
ATOM 2176 N N . SER B 1 145 ? 55.492 23.195 39.419 1.00 5.55 145 SER B N 1
ATOM 2177 C CA . SER B 1 145 ? 54.910 22.365 40.477 1.00 5.21 145 SER B CA 1
ATOM 2178 C C . SER B 1 145 ? 55.407 22.865 41.814 1.00 6.15 145 SER B C 1
ATOM 2179 O O . SER B 1 145 ? 56.396 23.597 41.895 1.00 6.34 145 SER B O 1
ATOM 2182 N N . ILE B 1 146 ? 54.758 22.407 42.881 1.00 7.07 146 ILE B N 1
ATOM 2183 C CA . ILE B 1 146 ? 55.091 22.832 44.238 1.00 7.86 146 ILE B CA 1
ATOM 2184 C C . ILE B 1 146 ? 55.165 21.601 45.128 1.00 8.09 146 ILE B C 1
ATOM 2185 O O . ILE B 1 146 ? 54.236 20.782 45.167 1.00 8.08 146 ILE B O 1
ATOM 2190 N N . VAL B 1 147 ? 56.267 21.488 45.857 1.00 9.88 147 VAL B N 1
ATOM 2191 C CA . VAL B 1 147 ? 56.519 20.327 46.709 1.00 10.41 147 VAL B CA 1
ATOM 2192 C C . VAL B 1 147 ? 56.876 20.848 48.099 1.00 11.20 147 VAL B C 1
ATOM 2193 O O . VAL B 1 147 ? 57.801 21.665 48.236 1.00 10.48 147 VAL B O 1
ATOM 2197 N N . ARG B 1 148 ? 56.166 20.349 49.112 1.00 11.78 148 ARG B N 1
ATOM 2198 C CA . ARG B 1 148 ? 56.463 20.673 50.507 1.00 12.53 148 ARG B CA 1
ATOM 2199 C C . ARG B 1 148 ? 57.326 19.553 51.100 1.00 12.93 148 ARG B C 1
ATOM 2200 O O . ARG B 1 148 ? 56.908 18.385 51.111 1.00 11.67 148 ARG B O 1
ATOM 2208 N N . TYR B 1 149 ? 58.520 19.925 51.562 1.00 12.91 149 TYR B N 1
ATOM 2209 C CA . TYR B 1 149 ? 59.430 19.005 52.238 1.00 14.90 149 TYR B CA 1
ATOM 2210 C C . TYR B 1 149 ? 59.252 19.207 53.727 1.00 16.37 149 TYR B C 1
ATOM 2211 O O . TYR B 1 149 ? 59.536 20.290 54.262 1.00 16.57 149 TYR B O 1
ATOM 2220 N N . VAL B 1 150 ? 58.769 18.156 54.381 1.00 18.70 150 VAL B N 1
ATOM 2221 C CA . VAL B 1 150 ? 58.450 18.171 55.818 1.00 20.97 150 VAL B CA 1
ATOM 2222 C C . VAL B 1 150 ? 59.473 17.404 56.665 1.00 22.50 150 VAL B C 1
ATOM 2223 O O . VAL B 1 150 ? 60.006 16.360 56.250 1.00 23.47 150 VAL B O 1
#

Radius of gyration: 18.89 Å; Cα contacts (8 Å, |Δi|>4): 745; chains: 2; bounding box: 49×32×50 Å

Secondary structure (DSSP, 8-state):
-EESSHHHHHHTTTSEEEE---EE--HHHHHHHHHHHS---HHHH-HHHHHTSTTSS-B-----GGGHHHHHH--EESS-S-EEEEEEEEEE--S--BTT-EEEEEEEEEEEEEEETTEEEEEEEEEEEETT-SS-SEEEEEEEEE-/-EESSHHHHHHTTTSEEEEPPPEE--HHHHHHHHHHHT---HHHH-HHHHHHSTTSS-B-----GGGHHHHHH--EESS-S-EEEEEEEEEE--S--BTT-EEEEEEEEEEEEE-STT-EEEEEEEEEEETT-SS-SEEEEEEEEE-

Organism: Mycobacterium tuberculosis (strain ATCC 25618 / H37Rv) (NCBI:txid83332)